Protein AF-0000000086955613 (afdb_homodimer)

pLDDT: mean 90.4, std 14.04, range [21.44, 98.81]

Secondary structure (DSSP, 8-state):
---------EEEEEEEEESSSEEEEPPPGGGSBSS-SEEEEEEEEE--TTS--EEEEEEEEPPTT-EEEEEEESSSS--EEEETTT--TT-EEE-SSSEEEEEEEES-TTS--EEEEEE-/---------EEEEEEEEESSSEEEEPPPGGGSBSS-SEEEEEEEEE--TTS--EEEEEEEEPPTT-EEEEEEESSSS--EEEETTT--TT-EEE-SSSEEEEEEEES-TTS--EEEEEE-

Solvent-accessible surface area (backbone atoms only — not comparable to full-atom values): 12023 Å² total; per-residue (Å²): 130,74,71,74,75,74,75,79,14,53,34,39,35,39,34,38,36,29,31,65,33,29,27,41,47,48,78,58,50,62,46,30,28,68,48,43,47,32,29,45,34,36,38,39,38,32,37,56,83,95,34,47,32,35,37,35,30,68,39,68,50,74,47,91,82,44,45,38,39,33,25,38,32,72,72,95,61,75,45,85,68,47,34,60,90,68,64,43,68,70,38,73,48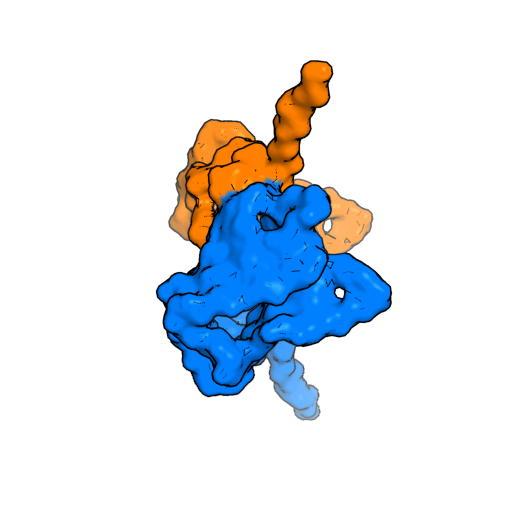,73,42,91,32,24,22,34,36,38,40,40,37,28,64,41,33,69,66,55,41,47,40,34,34,38,37,57,130,78,69,76,73,74,72,78,14,57,33,38,36,39,36,37,38,28,30,63,33,29,25,40,48,48,79,58,50,61,47,30,29,69,48,44,48,31,30,44,35,38,37,39,37,33,37,55,84,96,36,46,32,34,38,35,30,68,37,68,49,73,48,92,81,44,46,38,40,33,26,38,32,73,71,94,60,75,45,85,70,46,34,61,91,67,64,45,67,71,38,73,48,73,40,92,30,24,22,34,35,38,39,40,36,29,64,41,36,69,66,56,41,47,40,35,33,38,37,56

Foldseek 3Di:
DPDPCPVADEAEEEAEAEEQKDKDKDDDLVPDDPDHFKYKYKYKYAYDWPDKKKKAWQDWDFDPPKKKWKWFDDDDDIDTFDMPVRDDHGDMTIDPGRIMMMMIMDRCSNDGIMTMMMMD/DPPPCPVADEAEEEAEAEEQKDKDKDDDLVPDDPDHQKYKYKYKYAYDWPDKKKKAWQDWDFDPPKKKWKWFDDDDDIDTFDMPVRDDHGDMTIDPGRIMMMMIMDRCSNDGIMTMMMMD

Sequence (240 aa):
MGAPFLSVFISTCSWNLTGPRGSLASPLASTLPYEGSWLDCAYSISVYPGYGVEIRVQNISLAVGETITVETLGGLEPLPLANESFLVRGQVVRGPTNQVLVRFQSPSPANPGTFHFHFEMGAPFLSVFISTCSWNLTGPRGSLASPLASTLPYEGSWLDCAYSISVYPGYGVEIRVQNISLAVGETITVETLGGLEPLPLANESFLVRGQVVRGPTNQVLVRFQSPSPANPGTFHFHFE

Radius of gyration: 18.72 Å; Cα contacts (8 Å, |Δi|>4): 694; chains: 2; bounding box: 36×61×42 Å

Organism: NCBI:txid35019

Nearest PDB structures (foldseek):
  2qql-assembly1_A  TM=7.440E-01  e=1.691E-06  Homo sapiens
  1sfp-assembly1_A-2  TM=7.109E-01  e=5.412E-05  Bos taurus
  7t4s-assembly1_F  TM=7.274E-01  e=1.495E-04  Homo sapiens
  7bzt-assembly1_E  TM=7.080E-01  e=6.475E-05  Homo sapiens
  8h3u-assembly1_A  TM=7.221E-01  e=2.271E-04  Homo sapiens

InterPro domains:
  IPR000859 CUB domain [PS01180] (13-120)
  IPR035914 Spermadhesin, CUB domain superfamily [G3DSA:2.60.120.290] (9-120)
  IPR035914 Spermadhesin, CUB domain superfamily [SSF49854] (9-119)

Structure (mmCIF, N/CA/C/O backbone):
data_AF-0000000086955613-model_v1
#
loop_
_entity.id
_entity.type
_entity.pdbx_description
1 polymer 'Seizure protein 6 homolog'
#
loop_
_atom_site.group_PDB
_atom_site.id
_atom_site.type_symbol
_atom_site.label_atom_id
_atom_site.label_alt_id
_atom_site.label_comp_id
_atom_site.label_asym_id
_atom_site.label_entity_id
_atom_site.label_seq_id
_atom_site.pdbx_PDB_ins_code
_atom_site.Cartn_x
_atom_site.Cartn_y
_atom_site.Cartn_z
_atom_site.occupancy
_atom_site.B_iso_or_equiv
_atom_site.auth_seq_id
_atom_site.auth_comp_id
_atom_site.auth_asym_id
_atom_site.auth_atom_id
_atom_site.pdbx_PDB_model_num
ATOM 1 N N . MET A 1 1 ? -4.609 -32.531 21.25 1 21.44 1 MET A N 1
ATOM 2 C CA . MET A 1 1 ? -5.633 -31.734 20.594 1 21.44 1 MET A CA 1
ATOM 3 C C . MET A 1 1 ? -5.09 -30.344 20.25 1 21.44 1 MET A C 1
ATOM 5 O O . MET A 1 1 ? -4.695 -29.594 21.141 1 21.44 1 MET A O 1
ATOM 9 N N . GLY A 1 2 ? -4.172 -30.266 19.344 1 31.05 2 GLY A N 1
ATOM 10 C CA . GLY A 1 2 ? -3.342 -29.094 19.078 1 31.05 2 GLY A CA 1
ATOM 11 C C . GLY A 1 2 ? -4.141 -27.828 18.891 1 31.05 2 GLY A C 1
ATOM 12 O O . GLY A 1 2 ? -5.262 -27.859 18.391 1 31.05 2 GLY A O 1
ATOM 13 N N . ALA A 1 3 ? -4.191 -27 19.875 1 37.69 3 ALA A N 1
ATOM 14 C CA . ALA A 1 3 ? -4.922 -25.75 19.781 1 37.69 3 ALA A CA 1
ATOM 15 C C . ALA A 1 3 ? -5.031 -25.297 18.328 1 37.69 3 ALA A C 1
ATOM 17 O O . ALA A 1 3 ? -4.086 -25.438 17.547 1 37.69 3 ALA A O 1
ATOM 18 N N . PRO A 1 4 ? -6.168 -25.312 17.781 1 39.25 4 PRO A N 1
ATOM 19 C CA . PRO A 1 4 ? -6.293 -24.859 16.391 1 39.25 4 PRO A CA 1
ATOM 20 C C . PRO A 1 4 ? -5.387 -23.672 16.062 1 39.25 4 PRO A C 1
ATOM 22 O O . PRO A 1 4 ? -5.289 -22.734 16.859 1 39.25 4 PRO A O 1
ATOM 25 N N . PHE A 1 5 ? -4.164 -23.734 15.672 1 42.25 5 PHE A N 1
ATOM 26 C CA . PHE A 1 5 ? -3.262 -22.688 15.227 1 42.25 5 PHE A CA 1
ATOM 27 C C . PHE A 1 5 ? -4.047 -21.469 14.75 1 42.25 5 PHE A C 1
ATOM 29 O O . PHE A 1 5 ? -4.668 -21.5 13.688 1 42.25 5 PHE A O 1
ATOM 36 N N . LEU A 1 6 ? -4.898 -21 15.508 1 49.38 6 LEU A N 1
ATOM 37 C CA . LEU A 1 6 ? -5.613 -19.766 15.188 1 49.38 6 LEU A CA 1
ATOM 38 C C . LEU A 1 6 ? -4.734 -18.828 14.375 1 49.38 6 LEU A C 1
ATOM 40 O O . LEU A 1 6 ? -3.807 -18.219 14.922 1 49.38 6 LEU A O 1
ATOM 44 N N . SER A 1 7 ? -4.324 -19.25 13.172 1 60.41 7 SER A N 1
ATOM 45 C CA . SER A 1 7 ? -3.33 -18.656 12.297 1 60.41 7 SER A CA 1
ATOM 46 C C . SER A 1 7 ? -3.521 -17.141 12.203 1 60.41 7 SER A C 1
ATOM 48 O O . SER A 1 7 ? -4.59 -16.672 11.812 1 60.41 7 SER A O 1
ATOM 50 N N . VAL A 1 8 ? -3.02 -16.406 13.211 1 66.38 8 VAL A N 1
ATOM 51 C CA . VAL A 1 8 ? -2.934 -14.953 13.172 1 66.38 8 VAL A CA 1
ATOM 52 C C . VAL A 1 8 ? -2.25 -14.508 11.883 1 66.38 8 VAL A C 1
ATOM 54 O O . VAL A 1 8 ? -1.118 -14.914 11.602 1 66.38 8 VAL A O 1
ATOM 57 N N . PHE A 1 9 ? -3.195 -13.977 11.008 1 81.94 9 PHE A N 1
ATOM 58 C CA . PHE A 1 9 ? -2.652 -13.43 9.766 1 81.94 9 PHE A CA 1
ATOM 59 C C . PHE A 1 9 ? -2.527 -11.914 9.852 1 81.94 9 PHE A C 1
ATOM 61 O O . PHE A 1 9 ? -3.475 -11.227 10.25 1 81.94 9 PHE A O 1
ATOM 68 N N . ILE A 1 10 ? -1.312 -11.5 9.797 1 80.81 10 ILE A N 1
ATOM 69 C CA . ILE A 1 10 ? -1.02 -10.07 9.883 1 80.81 10 ILE A CA 1
ATOM 70 C C . ILE A 1 10 ? -0.619 -9.547 8.5 1 80.81 10 ILE A C 1
ATOM 72 O O . ILE A 1 10 ? 0.157 -10.188 7.789 1 80.81 10 ILE A O 1
ATOM 76 N N . SER A 1 11 ? -1.302 -8.461 8.148 1 91.25 11 SER A N 1
ATOM 77 C CA . SER A 1 11 ? -0.905 -7.742 6.938 1 91.25 11 SER A CA 1
ATOM 78 C C . SER A 1 11 ? -0.25 -6.406 7.277 1 91.25 11 SER A C 1
ATOM 80 O O . SER A 1 11 ? -0.75 -5.66 8.125 1 91.25 11 SER A O 1
ATOM 82 N N . THR A 1 12 ? 0.951 -6.234 6.75 1 95.12 12 THR A N 1
ATOM 83 C CA . THR A 1 12 ? 1.644 -4.965 6.953 1 95.12 12 THR A CA 1
ATOM 84 C C . THR A 1 12 ? 1.948 -4.297 5.613 1 95.12 12 THR A C 1
ATOM 86 O O . THR A 1 12 ? 2.16 -4.98 4.609 1 95.12 12 THR A O 1
ATOM 89 N N . CYS A 1 13 ? 1.844 -2.996 5.574 1 95.12 13 CYS A N 1
ATOM 90 C CA . CYS A 1 13 ? 2.266 -2.262 4.387 1 95.12 13 CYS A CA 1
ATOM 91 C C . CYS A 1 13 ? 3.096 -1.041 4.766 1 95.12 13 CYS A C 1
ATOM 93 O O . CYS A 1 13 ? 3 -0.544 5.887 1 95.12 13 CYS A O 1
ATOM 95 N N . SER A 1 14 ? 3.988 -0.668 3.959 1 96.56 14 SER A N 1
ATOM 96 C CA . SER A 1 14 ? 4.797 0.538 4.102 1 96.56 14 SER A CA 1
ATOM 97 C C . SER A 1 14 ? 4.84 1.333 2.803 1 96.56 14 SER A C 1
ATOM 99 O O . SER A 1 14 ? 5.027 0.763 1.726 1 96.56 14 SER A O 1
ATOM 101 N N . TRP A 1 15 ? 4.59 2.588 2.965 1 95.38 15 TRP A N 1
ATOM 102 C CA . TRP A 1 15 ? 4.664 3.516 1.841 1 95.38 15 TRP A CA 1
ATOM 103 C C . TRP A 1 15 ? 5.703 4.602 2.098 1 95.38 15 TRP A C 1
ATOM 105 O O . TRP A 1 15 ? 5.785 5.141 3.203 1 95.38 15 TRP A O 1
ATOM 115 N N . ASN A 1 16 ? 6.543 4.809 1.121 1 95.38 16 ASN A N 1
ATOM 116 C CA . ASN A 1 16 ? 7.422 5.973 1.101 1 95.38 16 ASN A CA 1
ATOM 117 C C . ASN A 1 16 ? 7.012 6.965 0.02 1 95.38 16 ASN A C 1
ATOM 119 O O . ASN A 1 16 ? 7.152 6.688 -1.172 1 95.38 16 ASN A O 1
ATOM 123 N N . LEU A 1 17 ? 6.527 8.102 0.471 1 94.44 17 LEU A N 1
ATOM 124 C CA . LEU A 1 17 ? 6.008 9.133 -0.428 1 94.44 17 LEU A CA 1
ATOM 125 C C . LEU A 1 17 ? 6.883 10.375 -0.396 1 94.44 17 LEU A C 1
ATOM 127 O O . LEU A 1 17 ? 6.801 11.172 0.543 1 94.44 17 LEU A O 1
ATOM 131 N N . THR A 1 18 ? 7.676 10.508 -1.393 1 92.25 18 THR A N 1
ATOM 132 C CA . THR A 1 18 ? 8.578 11.656 -1.45 1 92.25 18 THR A CA 1
ATOM 133 C C . THR A 1 18 ? 8.18 12.594 -2.586 1 92.25 18 THR A C 1
ATOM 135 O O . THR A 1 18 ? 8.109 12.18 -3.746 1 92.25 18 THR A O 1
ATOM 138 N N . GLY A 1 19 ? 7.918 13.805 -2.338 1 91.38 19 GLY A N 1
ATOM 139 C CA . GLY A 1 19 ? 7.535 14.828 -3.299 1 91.38 19 GLY A CA 1
ATOM 140 C C . GLY A 1 19 ? 6.988 16.078 -2.65 1 91.38 19 GLY A C 1
ATOM 141 O O 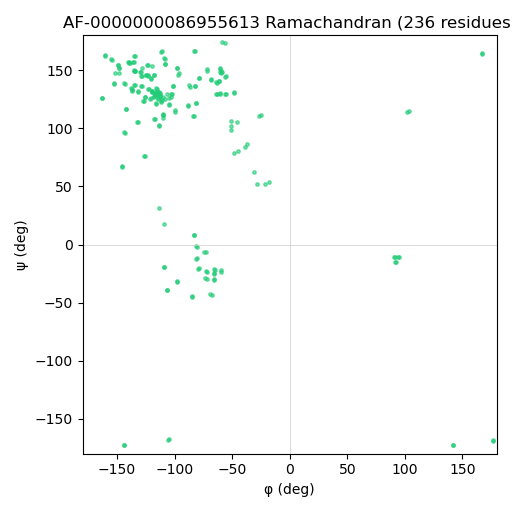. GLY A 1 19 ? 6.703 16.094 -1.451 1 91.38 19 GLY A O 1
ATOM 142 N N . PRO A 1 20 ? 6.891 17.188 -3.355 1 91.75 20 PRO A N 1
ATOM 143 C CA . PRO A 1 20 ? 6.43 18.438 -2.766 1 91.75 20 PRO A CA 1
ATOM 144 C C . PRO A 1 20 ? 4.969 18.391 -2.32 1 91.75 20 PRO A C 1
ATOM 146 O O . PRO A 1 20 ? 4.566 19.125 -1.42 1 91.75 20 PRO A O 1
ATOM 149 N N . ARG A 1 21 ? 4.18 17.609 -2.969 1 93.81 21 ARG A N 1
ATOM 150 C CA . ARG A 1 21 ? 2.777 17.438 -2.615 1 93.81 21 ARG A CA 1
ATOM 151 C C . ARG A 1 21 ? 2.26 16.078 -3.1 1 93.81 21 ARG A C 1
ATOM 153 O O . ARG A 1 21 ? 2.83 15.484 -4.012 1 93.81 21 ARG A O 1
ATOM 160 N N . GLY A 1 22 ? 1.208 15.688 -2.492 1 94.06 22 GLY A N 1
ATOM 161 C CA . GLY A 1 22 ? 0.606 14.414 -2.859 1 94.06 22 GLY A CA 1
ATOM 162 C C . GLY A 1 22 ? -0.582 14.047 -1.992 1 94.06 22 GLY A C 1
ATOM 163 O O . GLY A 1 22 ? -1.156 14.898 -1.318 1 94.06 22 GLY A O 1
ATOM 164 N N . SER A 1 23 ? -0.946 12.75 -2.186 1 94.31 23 SER A N 1
ATOM 165 C CA . SER A 1 23 ? -2.064 12.234 -1.399 1 94.31 23 SER A CA 1
ATOM 166 C C . SER A 1 23 ? -1.757 10.859 -0.832 1 94.31 23 SER A C 1
ATOM 168 O O . SER A 1 23 ? -0.908 10.133 -1.363 1 94.31 23 SER A O 1
ATOM 170 N N . LEU A 1 24 ? -2.307 10.594 0.249 1 96 24 LEU A N 1
ATOM 171 C CA . LEU A 1 24 ? -2.307 9.234 0.771 1 96 24 LEU A CA 1
ATOM 172 C C . LEU A 1 24 ? -3.715 8.797 1.166 1 96 24 LEU A C 1
ATOM 174 O O . LEU A 1 24 ? -4.531 9.633 1.568 1 96 24 LEU A O 1
ATOM 178 N N . ALA A 1 25 ? -3.943 7.516 0.943 1 95.94 25 ALA A N 1
ATOM 179 C CA . ALA A 1 25 ? -5.262 6.961 1.229 1 95.94 25 ALA A CA 1
ATOM 180 C C . ALA A 1 25 ? -5.152 5.633 1.967 1 95.94 25 ALA A C 1
ATOM 182 O O . ALA A 1 25 ? -4.086 5.012 1.983 1 95.94 25 ALA A O 1
ATOM 183 N N . SER A 1 26 ? -6.297 5.254 2.588 1 94.75 26 SER A N 1
ATOM 184 C CA . SER A 1 26 ? -6.379 3.965 3.266 1 94.75 26 SER A CA 1
ATOM 185 C C . SER A 1 26 ? -6.117 2.816 2.299 1 94.75 26 SER A C 1
ATOM 187 O O . SER A 1 26 ? -6.34 2.947 1.093 1 94.75 26 SER A O 1
ATOM 189 N N . PRO A 1 27 ? -5.512 1.756 2.877 1 90.38 27 PRO A N 1
ATOM 190 C CA . PRO A 1 27 ? -5.328 0.604 1.99 1 90.38 27 PRO A CA 1
ATOM 191 C C . PRO A 1 27 ? -6.648 0.049 1.462 1 90.38 27 PRO A C 1
ATOM 193 O O . PRO A 1 27 ? -7.68 0.172 2.125 1 90.38 27 PRO A O 1
ATOM 196 N N . LEU A 1 28 ? -6.52 -0.542 0.281 1 84.06 28 LEU A N 1
ATOM 197 C CA . LEU A 1 28 ? -7.703 -1.145 -0.324 1 84.06 28 LEU A CA 1
ATOM 198 C C . LEU A 1 28 ? -7.875 -2.586 0.14 1 84.06 28 LEU A C 1
ATOM 200 O O . LEU A 1 28 ? -6.918 -3.363 0.139 1 84.06 28 LEU A O 1
ATOM 204 N N . ALA A 1 29 ? -9.148 -2.852 0.424 1 83.38 29 ALA A N 1
ATOM 205 C CA . ALA A 1 29 ? -9.461 -4.219 0.834 1 83.38 29 ALA A CA 1
ATOM 206 C C . ALA A 1 29 ? -9.094 -5.219 -0.257 1 83.38 29 ALA A C 1
ATOM 208 O O . ALA A 1 29 ? -8.781 -6.375 0.033 1 83.38 29 ALA A O 1
ATOM 209 N N . SER A 1 30 ? -9.047 -4.723 -1.43 1 82.31 30 SER A N 1
ATOM 210 C CA . SER A 1 30 ? -8.789 -5.617 -2.553 1 82.31 30 SER A CA 1
ATOM 211 C C . SER A 1 30 ? -7.332 -6.074 -2.568 1 82.31 30 SER A C 1
ATOM 213 O O . SER A 1 30 ? -6.965 -6.961 -3.342 1 82.31 30 SER A O 1
ATOM 215 N N . THR A 1 31 ? -6.488 -5.555 -1.725 1 86.5 31 THR A N 1
ATOM 216 C CA . THR A 1 31 ? -5.086 -5.949 -1.672 1 86.5 31 THR A CA 1
ATOM 217 C C . THR A 1 31 ? -4.793 -6.746 -0.403 1 86.5 31 THR A C 1
ATOM 219 O O . THR A 1 31 ? -3.633 -6.969 -0.056 1 86.5 31 THR A O 1
ATOM 222 N N . LEU A 1 32 ? -5.727 -7.23 0.202 1 87 32 LEU A N 1
ATOM 223 C CA . LEU A 1 32 ? -5.531 -7.82 1.521 1 87 32 LEU A CA 1
ATOM 224 C C . LEU A 1 32 ? -5.914 -9.297 1.521 1 87 32 LEU A C 1
ATOM 226 O O . LEU A 1 32 ? -6.715 -9.734 0.692 1 87 32 LEU A O 1
ATOM 230 N N . PRO A 1 33 ? -5.266 -10.102 2.471 1 87.25 33 PRO A N 1
ATOM 231 C CA . PRO A 1 33 ? -5.758 -11.469 2.666 1 87.25 33 PRO A CA 1
ATOM 232 C C . PRO A 1 33 ? -7.211 -11.516 3.125 1 87.25 33 PRO A C 1
ATOM 234 O O . PRO A 1 33 ? -7.68 -10.586 3.791 1 87.25 33 PRO A O 1
ATOM 237 N N . TYR A 1 34 ? -7.77 -12.602 2.645 1 85.56 34 TYR A N 1
ATOM 238 C CA . TYR A 1 34 ? -9.188 -12.727 2.969 1 85.56 34 TYR A CA 1
ATOM 239 C C . TYR A 1 34 ? -9.383 -13.062 4.441 1 85.56 34 TYR A C 1
ATOM 241 O O . TYR A 1 34 ? -10.438 -12.781 5.016 1 85.56 34 TYR A O 1
ATOM 249 N N . GLU A 1 35 ? -8.359 -13.727 4.828 1 82.69 35 GLU A N 1
ATOM 250 C CA . GLU A 1 35 ? -8.32 -13.984 6.266 1 82.69 35 GLU A CA 1
ATOM 251 C C . GLU A 1 35 ? -7.211 -13.188 6.938 1 82.69 35 GLU A C 1
ATOM 253 O O . GLU A 1 35 ? -6.086 -13.141 6.441 1 82.69 35 GLU A O 1
ATOM 258 N N . GLY A 1 36 ? -7.695 -12.195 7.703 1 75.38 36 GLY A N 1
ATOM 259 C CA . GLY A 1 36 ? -6.73 -11.398 8.445 1 75.38 36 GLY A CA 1
ATOM 260 C C . GLY A 1 36 ? -7.273 -10.875 9.758 1 75.38 36 GLY A C 1
ATOM 261 O O . GLY A 1 36 ? -8.469 -10.594 9.875 1 75.38 36 GLY A O 1
ATOM 262 N N . SER A 1 37 ? -6.242 -10.844 10.516 1 82.69 37 SER A N 1
ATOM 263 C CA . SER A 1 37 ? -6.688 -10.43 11.836 1 82.69 37 SER A CA 1
ATOM 264 C C . SER A 1 37 ? -6.207 -9.023 12.164 1 82.69 37 SER A C 1
ATOM 266 O O . SER A 1 37 ? -6.758 -8.359 13.047 1 82.69 37 SER A O 1
ATOM 268 N N . TRP A 1 38 ? -5.23 -8.594 11.469 1 89.94 38 TRP A N 1
ATOM 269 C CA . TRP A 1 38 ? -4.688 -7.285 11.82 1 89.94 38 TRP A CA 1
ATOM 270 C C . TRP A 1 38 ? -4.047 -6.621 10.602 1 89.94 38 TRP A C 1
ATOM 272 O O . TRP A 1 38 ? -3.424 -7.293 9.781 1 89.94 38 TRP A O 1
ATOM 282 N N . LEU A 1 39 ? -4.297 -5.375 10.484 1 94 39 LEU A N 1
ATOM 283 C CA . LEU A 1 39 ? -3.67 -4.547 9.461 1 94 39 LEU A CA 1
ATOM 284 C C . LEU A 1 39 ? -2.834 -3.439 10.094 1 94 39 LEU A C 1
ATOM 286 O O . LEU A 1 39 ? -3.287 -2.766 11.023 1 94 39 LEU A O 1
ATOM 290 N N . ASP A 1 40 ? -1.591 -3.309 9.719 1 96.25 40 ASP A N 1
ATOM 291 C CA . ASP A 1 40 ? -0.67 -2.268 10.156 1 96.25 40 ASP A CA 1
ATOM 292 C C . ASP A 1 40 ? 0.06 -1.637 8.977 1 96.25 40 ASP A C 1
ATOM 294 O O . ASP A 1 40 ? 0.986 -2.234 8.422 1 96.25 40 ASP A O 1
ATOM 298 N N . CYS A 1 41 ? -0.377 -0.384 8.633 1 96.94 41 CYS A N 1
ATOM 299 C CA . CYS A 1 41 ? 0.201 0.292 7.477 1 96.94 41 CYS A CA 1
ATOM 300 C C . CYS A 1 41 ? 0.861 1.604 7.887 1 96.94 41 CYS A C 1
ATOM 302 O O . CYS A 1 41 ? 0.273 2.396 8.625 1 96.94 41 CYS A O 1
ATOM 304 N N . ALA A 1 42 ? 2.092 1.811 7.414 1 97.75 42 ALA A N 1
ATOM 305 C CA . ALA A 1 42 ? 2.854 3.025 7.691 1 97.75 42 ALA A CA 1
ATOM 306 C C . ALA A 1 42 ? 3.119 3.811 6.41 1 97.75 42 ALA A C 1
ATOM 308 O O . ALA A 1 42 ? 3.467 3.23 5.379 1 97.75 42 ALA A O 1
ATOM 309 N N . TYR A 1 43 ? 2.906 5.094 6.473 1 97.38 43 TYR A N 1
ATOM 310 C CA . TYR A 1 43 ? 3.193 6.008 5.375 1 97.38 43 TYR A CA 1
ATOM 311 C C . TYR A 1 43 ? 4.25 7.031 5.777 1 97.38 43 TYR A C 1
ATOM 313 O O . TYR A 1 43 ? 3.986 7.91 6.602 1 97.38 43 TYR A O 1
ATOM 321 N N . SER A 1 44 ? 5.441 6.891 5.238 1 97.12 44 SER A N 1
ATOM 322 C CA . SER A 1 44 ? 6.48 7.895 5.414 1 97.12 44 SER A CA 1
ATOM 323 C C . SER A 1 44 ? 6.402 8.969 4.336 1 97.12 44 SER A C 1
ATOM 325 O O . SER A 1 44 ? 6.527 8.672 3.145 1 97.12 44 SER A O 1
ATOM 327 N N . ILE A 1 45 ? 6.195 10.18 4.766 1 95.94 45 ILE A N 1
ATOM 328 C CA . ILE A 1 45 ? 6.039 11.297 3.842 1 95.94 45 ILE A CA 1
ATOM 329 C C . ILE A 1 45 ? 7.23 12.242 3.973 1 95.94 45 ILE A C 1
ATOM 331 O O . ILE A 1 45 ? 7.594 12.648 5.082 1 95.94 45 ILE A O 1
ATOM 335 N N . SER A 1 46 ? 7.852 12.562 2.873 1 94.69 46 SER A N 1
ATOM 336 C CA . SER A 1 46 ? 8.961 13.508 2.84 1 94.69 46 SER A CA 1
ATOM 337 C C . SER A 1 46 ? 8.719 14.609 1.807 1 94.69 46 SER A C 1
ATOM 339 O O . SER A 1 46 ? 8.547 14.32 0.621 1 94.69 46 SER A O 1
ATOM 341 N N . VAL A 1 47 ? 8.758 15.852 2.293 1 94.31 47 VAL A N 1
ATOM 342 C CA . VAL A 1 47 ? 8.727 16.984 1.377 1 94.31 47 VAL A CA 1
ATOM 343 C C . VAL A 1 47 ? 10.117 17.609 1.275 1 94.31 47 VAL A C 1
ATOM 345 O O . VAL A 1 47 ? 11.117 16.984 1.646 1 94.31 47 VAL A O 1
ATOM 348 N N . TYR A 1 48 ? 10.227 18.828 0.669 1 91.56 48 TYR A N 1
ATOM 349 C CA . TYR A 1 48 ? 11.539 19.438 0.476 1 91.56 48 TYR A CA 1
ATOM 350 C C . TYR A 1 48 ? 12.195 19.75 1.813 1 91.56 48 TYR A C 1
ATOM 352 O O . TYR A 1 48 ? 11.539 20.219 2.744 1 91.56 48 TYR A O 1
ATOM 360 N N . PRO A 1 49 ? 13.539 19.484 1.854 1 90.19 49 PRO A N 1
ATOM 361 C CA . PRO A 1 49 ? 14.242 19.875 3.076 1 90.19 49 PRO A CA 1
ATOM 362 C C . PRO A 1 49 ? 14.07 21.359 3.408 1 90.19 49 PRO A C 1
ATOM 364 O O . PRO A 1 49 ? 14.039 22.203 2.504 1 90.19 49 PRO A O 1
ATOM 367 N N . GLY A 1 50 ? 13.992 21.688 4.645 1 90.06 50 GLY A N 1
ATOM 368 C CA . GLY A 1 50 ? 13.828 23.062 5.07 1 90.06 50 GLY A CA 1
ATOM 369 C C . GLY A 1 50 ? 12.367 23.469 5.227 1 90.06 50 GLY A C 1
ATOM 370 O O . GLY A 1 50 ? 12.07 24.562 5.715 1 90.06 50 GLY A O 1
ATOM 371 N N . TYR A 1 51 ? 11.555 22.578 4.738 1 93 51 TYR A N 1
ATOM 372 C CA . TYR A 1 51 ? 10.125 22.828 4.859 1 93 51 TYR A CA 1
ATOM 373 C C . TYR A 1 51 ? 9.492 21.875 5.875 1 93 51 TYR A C 1
ATOM 375 O O . TYR A 1 51 ? 10.086 20.859 6.234 1 93 51 TYR A O 1
ATOM 383 N N . GLY A 1 52 ? 8.328 22.266 6.355 1 95.19 52 GLY A N 1
ATOM 384 C CA . GLY A 1 52 ? 7.508 21.375 7.152 1 95.19 52 GLY A CA 1
ATOM 385 C C . GLY A 1 52 ? 6.406 20.703 6.352 1 95.19 52 GLY A C 1
ATOM 386 O O . GLY A 1 52 ? 5.863 21.297 5.418 1 95.19 52 GLY A O 1
ATOM 387 N N . VAL A 1 53 ? 6.043 19.531 6.812 1 97.25 53 VAL A N 1
ATOM 388 C CA . VAL A 1 53 ? 4.953 18.844 6.129 1 97.25 53 VAL A CA 1
ATOM 389 C C . VAL A 1 53 ? 3.613 19.375 6.641 1 97.25 53 VAL A C 1
ATOM 391 O O . VAL A 1 53 ? 3.436 19.578 7.844 1 97.25 53 VAL A O 1
ATOM 394 N N . GLU A 1 54 ? 2.74 19.594 5.754 1 98.5 54 GLU A N 1
ATOM 395 C CA . GLU A 1 54 ? 1.345 19.875 6.086 1 98.5 54 GLU A CA 1
ATOM 396 C C . GLU A 1 54 ? 0.429 18.781 5.543 1 98.5 54 GLU A C 1
ATOM 398 O O . GLU A 1 54 ? 0.551 18.375 4.379 1 98.5 54 GLU A O 1
ATOM 403 N N . ILE A 1 55 ? -0.462 18.281 6.418 1 98.62 55 ILE A N 1
ATOM 404 C CA . ILE A 1 55 ? -1.449 17.281 6.027 1 98.62 55 ILE A CA 1
ATOM 405 C C . ILE A 1 55 ? -2.855 17.859 6.176 1 98.62 55 ILE A C 1
ATOM 407 O O . ILE A 1 55 ? -3.197 18.406 7.223 1 98.62 55 ILE A O 1
ATOM 411 N N . ARG A 1 56 ? -3.572 17.734 5.168 1 98.81 56 ARG A N 1
ATOM 412 C CA . ARG A 1 56 ? -4.977 18.125 5.219 1 98.81 56 ARG A CA 1
ATOM 413 C C . ARG A 1 56 ? -5.891 16.906 5.086 1 98.81 56 ARG A C 1
ATOM 415 O O . ARG A 1 56 ? -5.777 16.141 4.121 1 98.81 56 ARG A O 1
ATOM 422 N N . VAL A 1 57 ? -6.82 16.828 5.977 1 98.81 57 VAL A N 1
ATOM 423 C CA . VAL A 1 57 ? -7.758 15.711 5.957 1 98.81 57 VAL A CA 1
ATOM 424 C C . VAL A 1 57 ? -8.891 16 4.973 1 98.81 57 VAL A C 1
ATOM 426 O O . VAL A 1 57 ? -9.742 16.859 5.23 1 98.81 57 VAL A O 1
ATOM 429 N N . GLN A 1 58 ? -8.836 15.211 3.9 1 98.5 58 GLN A N 1
ATOM 430 C CA . GLN A 1 58 ? -9.891 15.398 2.916 1 98.5 58 GLN A CA 1
ATOM 431 C C . GLN A 1 58 ? -11.133 14.586 3.287 1 98.5 58 GLN A C 1
ATOM 433 O O . GLN A 1 58 ? -12.258 15.062 3.125 1 98.5 58 GLN A O 1
ATOM 438 N N . ASN A 1 59 ? -10.945 13.398 3.664 1 98.31 59 ASN A N 1
ATOM 439 C CA . ASN A 1 59 ? -11.984 12.5 4.156 1 98.31 59 ASN A CA 1
ATOM 440 C C . ASN A 1 59 ? -11.438 11.523 5.188 1 98.31 59 ASN A C 1
ATOM 442 O O . ASN A 1 59 ? -10.273 11.133 5.125 1 98.31 59 ASN A O 1
ATOM 446 N N . ILE A 1 60 ? -12.414 11.133 6.078 1 98.56 60 ILE A N 1
ATOM 447 C CA . ILE A 1 60 ? -12 10.141 7.062 1 98.56 60 ILE A CA 1
ATOM 448 C C . ILE A 1 60 ? -13.227 9.5 7.695 1 98.56 60 ILE A C 1
ATOM 450 O O . ILE A 1 60 ? -14.156 10.195 8.109 1 98.56 60 ILE A O 1
ATOM 454 N N . SER A 1 61 ? -13.273 8.211 7.656 1 97.88 61 SER A N 1
ATOM 455 C CA . SER A 1 61 ? -14.289 7.367 8.273 1 97.88 61 SER A CA 1
ATOM 456 C C . SER A 1 61 ? -13.68 6.074 8.812 1 97.88 61 SER A C 1
ATOM 458 O O . SER A 1 61 ? -13.586 5.082 8.094 1 97.88 61 SER A O 1
ATOM 460 N N . LEU A 1 62 ? -13.398 6.137 10.102 1 97.69 62 LEU A N 1
ATOM 461 C CA . LEU A 1 62 ? -12.727 4.992 10.711 1 97.69 62 LEU A CA 1
ATOM 462 C C . LEU A 1 62 ? -13.742 4.066 11.383 1 97.69 62 LEU A C 1
ATOM 464 O O . LEU A 1 62 ? -14.773 4.523 11.867 1 97.69 62 LEU A O 1
ATOM 468 N N . ALA A 1 63 ? -13.469 2.822 11.383 1 95.12 63 ALA A N 1
ATOM 469 C CA . ALA A 1 63 ? -14.266 1.842 12.109 1 95.12 63 ALA A CA 1
ATOM 470 C C . ALA A 1 63 ? -13.844 1.769 13.578 1 95.12 63 ALA A C 1
ATOM 472 O O . ALA A 1 63 ? -12.797 2.305 13.953 1 95.12 63 ALA A O 1
ATOM 473 N N . VAL A 1 64 ? -14.734 1.1 14.359 1 94.12 64 VAL A N 1
ATOM 474 C CA . VAL A 1 64 ? -14.453 0.955 15.781 1 94.12 64 VAL A CA 1
ATOM 475 C C . VAL A 1 64 ? -13.156 0.183 15.977 1 94.12 64 VAL A C 1
ATOM 477 O O . VAL A 1 64 ? -12.93 -0.839 15.328 1 94.12 64 VAL A O 1
ATOM 480 N N . GLY A 1 65 ? -12.281 0.711 16.797 1 95.94 65 GLY A N 1
ATOM 481 C CA . GLY A 1 65 ? -11.055 0.001 17.125 1 95.94 65 GLY A CA 1
ATOM 482 C C . GLY A 1 65 ? -9.883 0.377 16.25 1 95.94 65 GLY A C 1
ATOM 483 O O . GLY A 1 65 ? -8.742 0.023 16.531 1 95.94 65 GLY A O 1
ATOM 484 N N . GLU A 1 66 ? -10.133 1.096 15.195 1 97.38 66 GLU A N 1
ATOM 485 C CA . GLU A 1 66 ? -9.07 1.537 14.305 1 97.38 66 GLU A CA 1
ATOM 486 C C . GLU A 1 66 ? -8.336 2.746 14.883 1 97.38 66 GLU A C 1
ATOM 488 O O . GLU A 1 66 ? -8.93 3.566 15.578 1 97.38 66 GLU A O 1
ATOM 493 N N . THR A 1 67 ? -7.016 2.732 14.641 1 98.44 67 THR A N 1
ATOM 494 C CA . THR A 1 67 ? -6.215 3.871 15.078 1 98.44 67 THR A CA 1
ATOM 495 C C . THR A 1 67 ? -5.438 4.465 13.906 1 98.44 67 THR A C 1
ATOM 497 O O . THR A 1 67 ? -5.086 3.754 12.961 1 98.44 67 THR A O 1
ATOM 500 N N . ILE A 1 68 ? -5.281 5.777 13.953 1 98.75 68 ILE A N 1
ATOM 501 C CA . ILE A 1 68 ? -4.406 6.492 13.039 1 98.75 68 ILE A CA 1
ATOM 502 C C . ILE A 1 68 ? -3.598 7.539 13.797 1 98.75 68 ILE A C 1
ATOM 504 O O . ILE A 1 68 ? -4.125 8.203 14.695 1 98.75 68 ILE A O 1
ATOM 508 N N . THR A 1 69 ? -2.27 7.609 13.562 1 98.62 69 THR A N 1
ATOM 509 C CA . THR A 1 69 ? -1.405 8.578 14.227 1 98.62 69 THR A CA 1
ATOM 510 C C . THR A 1 69 ? -0.535 9.312 13.203 1 98.62 69 THR A C 1
ATOM 512 O O . THR A 1 69 ? -0.234 8.766 12.141 1 98.62 69 THR A O 1
ATOM 515 N N . VAL A 1 70 ? -0.229 10.539 13.492 1 98.69 70 VAL A N 1
ATOM 516 C CA . VAL A 1 70 ? 0.732 11.344 12.75 1 98.69 70 VAL A CA 1
ATOM 517 C C . VAL A 1 70 ? 1.854 11.797 13.68 1 98.69 70 VAL A C 1
ATOM 519 O O . VAL A 1 70 ? 1.594 12.352 14.75 1 98.69 70 VAL A O 1
ATOM 522 N N . GLU A 1 71 ? 3.035 11.531 13.305 1 98.25 71 GLU A N 1
ATOM 523 C CA . GLU A 1 71 ? 4.18 11.977 14.094 1 98.25 71 GLU A CA 1
ATOM 524 C C . GLU A 1 71 ? 5.32 12.445 13.203 1 98.25 71 GLU A C 1
ATOM 526 O O . GLU A 1 71 ? 5.355 12.125 12.008 1 98.25 71 GLU A O 1
ATOM 531 N N . THR A 1 72 ? 6.18 13.258 13.688 1 96.88 72 THR A N 1
ATOM 532 C CA . THR A 1 72 ? 7.328 13.703 12.914 1 96.88 72 THR A CA 1
ATOM 533 C C . THR A 1 72 ? 8.312 12.555 12.68 1 96.88 72 THR A C 1
ATOM 535 O O . THR A 1 72 ? 8.344 11.602 13.453 1 96.88 72 THR A O 1
ATOM 538 N N . LEU A 1 73 ? 8.789 12.703 11.438 1 90 73 LEU A N 1
ATOM 539 C CA . LEU A 1 73 ? 9.93 11.859 11.117 1 90 73 LEU A CA 1
ATOM 540 C C . LEU A 1 73 ? 11.195 12.695 10.969 1 90 73 LEU A C 1
ATOM 542 O O . LEU A 1 73 ? 11.141 13.836 10.508 1 90 73 LEU A O 1
ATOM 546 N N . GLY A 1 74 ? 12.031 12.43 11.578 1 74.19 74 GLY A N 1
ATOM 547 C CA . GLY A 1 74 ? 13.242 13.227 11.477 1 74.19 74 GLY A CA 1
ATOM 548 C C . GLY A 1 74 ? 13.43 14.18 12.641 1 74.19 74 GLY A C 1
ATOM 549 O O . GLY A 1 74 ? 12.453 14.586 13.281 1 74.19 74 GLY A O 1
ATOM 550 N N . GLY A 1 75 ? 14.336 14.055 13.406 1 73.75 75 GLY A N 1
ATOM 551 C CA . GLY A 1 75 ? 14.688 14.836 14.578 1 73.75 75 GLY A CA 1
ATOM 552 C C . GLY A 1 75 ? 15.211 13.992 15.727 1 73.75 75 GLY A C 1
ATOM 553 O O . GLY A 1 75 ? 15.531 12.812 15.539 1 73.75 75 GLY A O 1
ATOM 554 N N . LEU A 1 76 ? 15.359 14.656 16.75 1 78.38 76 LEU A N 1
ATOM 555 C CA . LEU A 1 76 ? 15.961 13.977 17.891 1 78.38 76 LEU A CA 1
ATOM 556 C C . LEU A 1 76 ? 15.031 12.906 18.438 1 78.38 76 LEU A C 1
ATOM 558 O O . LEU A 1 76 ? 15.461 11.789 18.734 1 78.38 76 LEU A O 1
ATOM 562 N N . GLU A 1 77 ? 13.703 13.289 18.547 1 88.62 77 GLU A N 1
ATOM 563 C CA . GLU A 1 77 ? 12.664 12.359 18.984 1 88.62 77 GLU A CA 1
ATOM 564 C C . GLU A 1 77 ? 11.359 12.586 18.234 1 88.62 77 GLU A C 1
ATOM 566 O O . GLU A 1 77 ? 11 13.727 17.922 1 88.62 77 GLU A O 1
ATOM 571 N N . PRO A 1 78 ? 10.789 11.438 17.891 1 93.06 78 PRO A N 1
ATOM 572 C CA . PRO A 1 78 ? 9.477 11.617 17.25 1 93.06 78 PRO A CA 1
ATOM 573 C C . PRO A 1 78 ? 8.508 12.422 18.109 1 93.06 78 PRO A C 1
ATOM 575 O O . PRO A 1 78 ? 8.414 12.195 19.328 1 93.06 78 PRO A O 1
ATOM 578 N N . LEU A 1 79 ? 7.891 13.445 17.516 1 94.25 79 LEU A N 1
ATOM 579 C CA . LEU A 1 79 ? 6.867 14.25 18.172 1 94.25 79 LEU A CA 1
ATOM 580 C C . LEU A 1 79 ? 5.48 13.898 17.641 1 94.25 79 LEU A C 1
ATOM 582 O O . LEU A 1 79 ? 5.223 14 16.438 1 94.25 79 LEU A O 1
ATOM 586 N N . PRO A 1 80 ? 4.543 13.445 18.594 1 97.31 80 PRO A N 1
ATOM 587 C CA . PRO A 1 80 ? 3.164 13.219 18.156 1 97.31 80 PRO A CA 1
ATOM 588 C C . PRO A 1 80 ? 2.473 14.5 17.703 1 97.31 80 PRO A C 1
ATOM 590 O O . PRO A 1 80 ? 2.531 15.516 18.391 1 97.31 80 PRO A O 1
ATOM 593 N N . LEU A 1 81 ? 1.867 14.406 16.469 1 98.12 81 LEU A N 1
ATOM 594 C CA . LEU A 1 81 ? 1.204 15.586 15.938 1 98.12 81 LEU A CA 1
ATOM 595 C C . LEU A 1 81 ? -0.312 15.438 16 1 98.12 81 LEU A C 1
ATOM 597 O O . LEU A 1 81 ? -1.031 16.422 16.172 1 98.12 81 LEU A O 1
ATOM 601 N N . ALA A 1 82 ? -0.849 14.305 15.742 1 98.62 82 ALA A N 1
ATOM 602 C CA . ALA A 1 82 ? -2.289 14.062 15.734 1 98.62 82 ALA A CA 1
ATOM 603 C C . ALA A 1 82 ? -2.596 12.578 15.875 1 98.62 82 ALA A C 1
ATOM 605 O O . ALA A 1 82 ? -1.717 11.734 15.68 1 98.62 82 ALA A O 1
ATOM 606 N N . ASN A 1 83 ? -3.799 12.273 16.234 1 98.69 83 ASN A N 1
ATOM 607 C CA . ASN A 1 83 ? -4.328 10.914 16.25 1 98.69 83 ASN A CA 1
ATOM 608 C C . ASN A 1 83 ? -5.797 10.875 15.844 1 98.69 83 ASN A C 1
ATOM 610 O O . ASN A 1 83 ? -6.355 11.891 15.43 1 98.69 83 ASN A O 1
ATOM 614 N N . GLU A 1 84 ? -6.414 9.656 15.992 1 98.44 84 GLU A N 1
ATOM 615 C CA . GLU A 1 84 ? -7.762 9.461 15.469 1 98.44 84 GLU A CA 1
ATOM 616 C C . GLU A 1 84 ? -8.773 10.328 16.203 1 98.44 84 GLU A C 1
ATOM 618 O O . GLU A 1 84 ? -9.844 10.633 15.68 1 98.44 84 GLU A O 1
ATOM 623 N N . SER A 1 85 ? -8.477 10.773 17.391 1 97.75 85 SER A N 1
ATOM 624 C CA . SER A 1 85 ? -9.398 11.617 18.156 1 97.75 85 SER A CA 1
ATOM 625 C C . SER A 1 85 ? -9.336 13.062 17.672 1 97.75 85 SER A C 1
ATOM 627 O O . SER A 1 85 ? -10.266 13.844 17.922 1 97.75 85 SER A O 1
ATOM 629 N N . PHE A 1 86 ? -8.266 13.414 17.031 1 96.69 86 PHE A N 1
ATOM 630 C CA . PHE A 1 86 ? -8.016 14.789 16.594 1 96.69 86 PHE A CA 1
ATOM 631 C C . PHE A 1 86 ? -8.398 14.969 15.133 1 96.69 86 PHE A C 1
ATOM 633 O O . PHE A 1 86 ? -8.781 16.062 14.719 1 96.69 86 PHE A O 1
ATOM 640 N N . LEU A 1 87 ? -8.266 13.977 14.336 1 98.44 87 LEU A N 1
ATOM 641 C CA . LEU A 1 87 ? -8.406 14.102 12.891 1 98.44 87 LEU A CA 1
ATOM 642 C C . LEU A 1 87 ? -9.875 14.094 12.484 1 98.44 87 LEU A C 1
ATOM 644 O O . LEU A 1 87 ? -10.609 13.156 12.805 1 98.44 87 LEU A O 1
ATOM 648 N N . VAL A 1 88 ? -10.328 15.109 11.836 1 98.12 88 VAL A N 1
ATOM 649 C CA . VAL A 1 88 ? -11.648 15.25 11.242 1 98.12 88 VAL A CA 1
ATOM 650 C C . VAL A 1 88 ? -11.539 15.922 9.875 1 98.12 88 VAL A C 1
ATOM 652 O O . VAL A 1 88 ? -10.523 16.547 9.562 1 98.12 88 VAL A O 1
ATOM 655 N N . ARG A 1 89 ? -12.578 15.633 9.086 1 98.25 89 ARG A N 1
ATOM 656 C CA . ARG A 1 89 ? -12.57 16.25 7.766 1 98.25 89 ARG A CA 1
ATOM 657 C C . ARG A 1 89 ? -12.266 17.75 7.867 1 98.25 89 ARG A C 1
ATOM 659 O O . ARG A 1 89 ? -12.836 18.453 8.695 1 98.25 89 ARG A O 1
ATOM 666 N N . GLY A 1 90 ? -11.289 18.219 7.035 1 98.31 90 GLY A N 1
ATOM 667 C CA . GLY A 1 90 ? -10.906 19.625 6.992 1 98.31 90 GLY A CA 1
ATOM 668 C C . GLY A 1 90 ? -9.766 19.953 7.934 1 98.31 90 GLY A C 1
ATOM 669 O O . GLY A 1 90 ? -9.156 21.016 7.832 1 98.31 90 GLY A O 1
ATOM 670 N N . GLN A 1 91 ? -9.438 19.094 8.883 1 98.62 91 GLN A N 1
ATOM 671 C CA . GLN A 1 91 ? -8.359 19.344 9.828 1 98.62 91 GLN A CA 1
ATOM 672 C C . GLN A 1 91 ? -7.02 19.484 9.109 1 98.62 91 GLN A C 1
ATOM 674 O O . GLN A 1 91 ? -6.734 18.75 8.164 1 98.62 91 GLN A O 1
ATOM 679 N N . VAL A 1 92 ? -6.207 20.391 9.555 1 98.81 92 VAL A N 1
ATOM 680 C CA . VAL A 1 92 ? -4.855 20.594 9.039 1 98.81 92 VAL A CA 1
ATOM 681 C C . VAL A 1 92 ? -3.836 20.266 10.133 1 98.81 92 VAL A C 1
ATOM 683 O O . VAL A 1 92 ? -3.939 20.766 11.25 1 98.81 92 VAL A O 1
ATOM 686 N N . VAL A 1 93 ? -2.898 19.391 9.859 1 98.69 93 VAL A N 1
ATOM 687 C CA . VAL A 1 93 ? -1.814 19.016 10.766 1 98.69 93 VAL A CA 1
ATOM 688 C C . VAL A 1 93 ? -0.478 19.469 10.18 1 98.69 93 VAL A C 1
ATOM 690 O O . VAL A 1 93 ? -0.148 19.156 9.039 1 98.69 93 VAL A O 1
ATOM 693 N N . ARG A 1 94 ? 0.314 20.156 10.984 1 97.69 94 ARG A N 1
ATOM 694 C CA . ARG A 1 94 ? 1.608 20.641 10.523 1 97.69 94 ARG A CA 1
ATOM 695 C C . ARG A 1 94 ? 2.74 20.125 11.398 1 97.69 94 ARG A C 1
ATOM 697 O O . ARG A 1 94 ? 2.617 20.094 12.625 1 97.69 94 ARG A O 1
ATOM 704 N N . GLY A 1 95 ? 3.746 19.672 10.68 1 94.69 95 GLY A N 1
ATOM 705 C CA . GLY A 1 95 ? 4.938 19.25 11.398 1 94.69 95 GLY A CA 1
ATOM 706 C C . GLY A 1 95 ? 6.109 20.203 11.219 1 94.69 95 GLY A C 1
ATOM 707 O O . GLY A 1 95 ? 6.199 20.891 10.203 1 94.69 95 GLY A O 1
ATOM 708 N N . PRO A 1 96 ? 7.039 20.188 12.219 1 92.69 96 PRO A N 1
ATOM 709 C CA . PRO A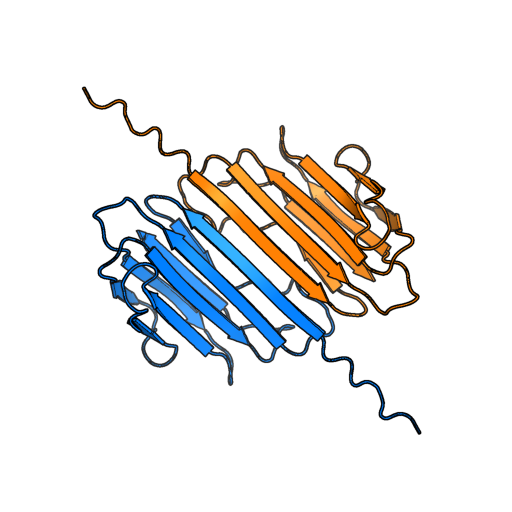 1 96 ? 8.188 21.094 12.141 1 92.69 96 PRO A CA 1
ATOM 710 C C . PRO A 1 96 ? 9.289 20.562 11.227 1 92.69 96 PRO A C 1
ATOM 712 O O . PRO A 1 96 ? 10.242 21.297 10.922 1 92.69 96 PRO A O 1
ATOM 715 N N . THR A 1 97 ? 9.227 19.359 10.836 1 94.06 97 THR A N 1
ATOM 716 C CA . THR A 1 97 ? 10.234 18.734 9.984 1 94.06 97 THR A CA 1
ATOM 717 C C . THR A 1 97 ? 9.664 18.438 8.602 1 94.06 97 THR A C 1
ATOM 719 O O . THR A 1 97 ? 8.445 18.469 8.406 1 94.06 97 THR A O 1
ATOM 722 N N . ASN A 1 98 ? 10.602 18.156 7.73 1 95.5 98 ASN A N 1
ATOM 723 C CA . ASN A 1 98 ? 10.141 17.875 6.379 1 95.5 98 ASN A CA 1
ATOM 724 C C . ASN A 1 98 ? 9.695 16.422 6.23 1 95.5 98 ASN A C 1
ATOM 726 O O . ASN A 1 98 ? 9.484 15.945 5.113 1 95.5 98 ASN A O 1
ATOM 730 N N . GLN A 1 99 ? 9.617 15.695 7.309 1 97 99 GLN A N 1
ATOM 731 C CA . GLN A 1 99 ? 9.203 14.297 7.258 1 97 99 GLN A CA 1
ATOM 732 C C . GLN A 1 99 ? 8.188 13.984 8.359 1 97 99 GLN A C 1
ATOM 734 O O . GLN A 1 99 ? 8.375 14.383 9.508 1 97 99 GLN A O 1
ATOM 739 N N . VAL A 1 100 ? 7.168 13.242 7.977 1 97.81 100 VAL A N 1
ATOM 740 C CA . VAL A 1 100 ? 6.207 12.758 8.961 1 97.81 100 VAL A CA 1
ATOM 741 C C . VAL A 1 100 ? 5.887 11.289 8.695 1 97.81 100 VAL A C 1
ATOM 743 O O . VAL A 1 100 ? 6.105 10.789 7.59 1 97.81 100 VAL A O 1
ATOM 746 N N . LEU A 1 101 ? 5.453 10.648 9.695 1 98.12 101 LEU A N 1
ATOM 747 C CA . LEU A 1 101 ? 4.973 9.266 9.633 1 98.12 101 LEU A CA 1
ATOM 748 C C . LEU A 1 101 ? 3.49 9.195 9.977 1 98.12 101 LEU A C 1
ATOM 750 O O . LEU A 1 101 ? 3.072 9.664 11.039 1 98.12 101 LEU A O 1
ATOM 754 N N . VAL A 1 102 ? 2.725 8.695 9.062 1 98.56 102 VAL A N 1
ATOM 755 C CA . VAL A 1 102 ? 1.335 8.344 9.344 1 98.56 102 VAL A CA 1
ATOM 756 C C . VAL A 1 102 ? 1.209 6.836 9.523 1 98.56 102 VAL A C 1
ATOM 758 O O . VAL A 1 102 ? 1.707 6.062 8.703 1 98.56 102 VAL A O 1
ATOM 761 N N . ARG A 1 103 ? 0.597 6.41 10.586 1 98.38 103 ARG A N 1
ATOM 762 C CA . ARG A 1 103 ? 0.417 4.98 10.812 1 98.38 103 ARG A CA 1
ATOM 763 C C . ARG A 1 103 ? -1.051 4.645 11.055 1 98.38 103 ARG A C 1
ATOM 765 O O . ARG A 1 103 ? -1.696 5.246 11.914 1 98.38 103 ARG A O 1
ATOM 772 N N . PHE A 1 104 ? -1.521 3.695 10.273 1 98.25 104 PHE A N 1
ATOM 773 C CA . PHE A 1 104 ? -2.9 3.232 10.367 1 98.25 104 PHE A CA 1
ATOM 774 C C . PHE A 1 104 ? -2.955 1.769 10.781 1 98.25 104 PHE A C 1
ATOM 776 O O . PHE A 1 104 ? -2.27 0.926 10.203 1 98.25 104 PHE A O 1
ATOM 783 N N . GLN A 1 105 ? -3.773 1.515 11.805 1 97.31 105 GLN A N 1
ATOM 784 C CA . GLN A 1 105 ? -3.957 0.147 12.281 1 97.31 105 GLN A CA 1
ATOM 785 C C . GLN A 1 105 ? -5.438 -0.209 12.375 1 97.31 105 GLN A C 1
ATOM 787 O O . GLN A 1 105 ? -6.25 0.608 12.805 1 97.31 105 GLN A O 1
ATOM 792 N N . SER A 1 106 ? -5.777 -1.412 11.906 1 94.94 106 SER A N 1
ATOM 793 C CA . SER A 1 106 ? -7.164 -1.865 11.914 1 94.94 106 SER A CA 1
ATOM 794 C C . SER A 1 106 ? -7.27 -3.318 12.359 1 94.94 106 SER A C 1
ATOM 796 O O . SER A 1 106 ? -6.531 -4.18 11.875 1 94.94 106 SER A O 1
ATOM 798 N N . PRO A 1 107 ? -8.203 -3.584 13.242 1 91.38 107 PRO A N 1
ATOM 799 C CA . PRO A 1 107 ? -8.477 -4.98 13.594 1 91.38 107 PRO A CA 1
ATOM 800 C C . PRO A 1 107 ? -9.367 -5.68 12.578 1 91.38 107 PRO A C 1
ATOM 802 O O . PRO A 1 107 ? -9.664 -6.867 12.727 1 91.38 107 PRO A O 1
ATOM 805 N N . SER A 1 108 ? -9.836 -4.969 11.523 1 88.19 108 SER A N 1
ATOM 806 C CA . SER A 1 108 ? -10.727 -5.52 10.508 1 88.19 108 SER A CA 1
ATOM 807 C C . SER A 1 108 ? -10.164 -5.301 9.102 1 88.19 108 SER A C 1
ATOM 809 O O . SER A 1 108 ? -10.727 -4.539 8.312 1 88.19 108 SER A O 1
ATOM 811 N N . PRO A 1 109 ? -9.18 -6.121 8.789 1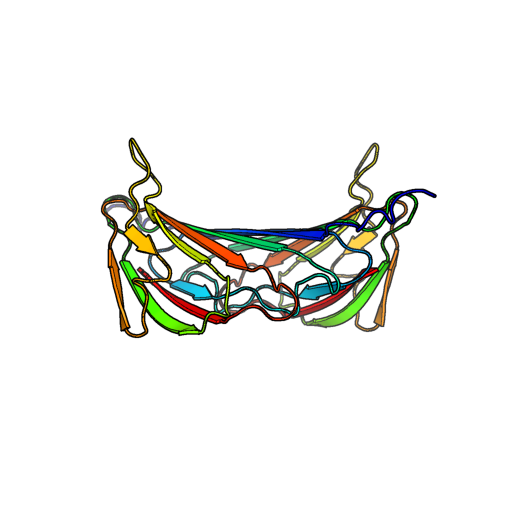 85.88 109 PRO A N 1
ATOM 812 C CA . PRO A 1 109 ? -8.516 -5.91 7.504 1 85.88 109 PRO A CA 1
ATOM 813 C C . PRO A 1 109 ? -9.438 -6.164 6.312 1 85.88 109 PRO A C 1
ATOM 815 O O . PRO A 1 109 ? -9.219 -5.617 5.227 1 85.88 109 PRO A O 1
ATOM 818 N N . ALA A 1 110 ? -10.414 -6.93 6.48 1 83.94 110 ALA A N 1
ATOM 819 C CA . ALA A 1 110 ? -11.32 -7.262 5.387 1 83.94 110 ALA A CA 1
ATOM 820 C C . ALA A 1 110 ? -12.211 -6.074 5.031 1 83.94 110 ALA A C 1
ATOM 822 O O . ALA A 1 110 ? -12.734 -5.996 3.92 1 83.94 110 ALA A O 1
ATOM 823 N N . ASN A 1 111 ? -12.344 -5.207 6.031 1 88.12 111 ASN A N 1
ATOM 824 C CA . ASN A 1 111 ? -13.18 -4.031 5.824 1 88.12 111 ASN A CA 1
ATOM 825 C C . ASN A 1 111 ? -12.641 -2.818 6.578 1 88.12 111 ASN A C 1
ATOM 827 O O . ASN A 1 111 ? -13.305 -2.295 7.477 1 88.12 111 ASN A O 1
ATOM 831 N N . PRO A 1 112 ? -11.492 -2.387 6.121 1 92.25 112 PRO A N 1
ATOM 832 C CA . PRO A 1 112 ? -10.93 -1.247 6.855 1 92.25 112 PRO A CA 1
ATOM 833 C C . PRO A 1 112 ? -11.695 0.051 6.598 1 92.25 112 PRO A C 1
ATOM 835 O O . PRO A 1 112 ? -12.289 0.221 5.527 1 92.25 112 PRO A O 1
ATOM 838 N N . GLY A 1 113 ? -11.656 0.937 7.645 1 95.56 113 GLY A N 1
ATOM 839 C CA . GLY A 1 113 ? -12.141 2.289 7.41 1 95.56 113 GLY A CA 1
ATOM 840 C C . GLY A 1 113 ? -11.398 3.002 6.297 1 95.56 113 GLY A C 1
ATOM 841 O O . GLY A 1 113 ? -10.469 2.447 5.711 1 95.56 113 GLY A O 1
ATOM 842 N N . 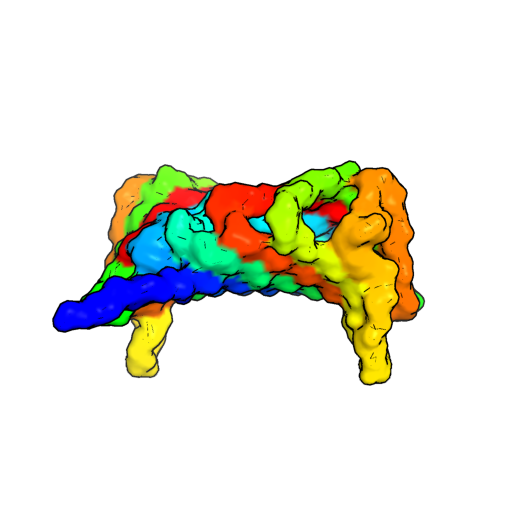THR A 1 114 ? -11.898 4.207 5.965 1 96.25 114 THR A N 1
ATOM 843 C CA . THR A 1 114 ? -11.328 4.906 4.82 1 96.25 114 THR A CA 1
ATOM 844 C C . THR A 1 114 ? -10.812 6.285 5.234 1 96.25 114 THR A C 1
ATOM 846 O O . THR A 1 114 ? -11.352 6.906 6.148 1 96.25 114 THR A O 1
ATOM 849 N N . PHE A 1 115 ? -9.781 6.688 4.629 1 97.94 115 PHE A N 1
ATOM 850 C CA . PHE A 1 115 ? -9.297 8.055 4.75 1 97.94 115 PHE A CA 1
ATOM 851 C C . PHE A 1 115 ? -8.602 8.5 3.473 1 97.94 115 PHE A C 1
ATOM 853 O O . PHE A 1 115 ? -8.148 7.664 2.684 1 97.94 115 PHE A O 1
ATOM 860 N N . HIS A 1 116 ? -8.594 9.758 3.26 1 97.69 116 HIS A N 1
ATOM 861 C CA . HIS A 1 116 ? -7.887 10.43 2.172 1 97.69 116 HIS A CA 1
ATOM 862 C C . HIS A 1 116 ? -7.289 11.75 2.635 1 97.69 116 HIS A C 1
ATOM 864 O O . HIS A 1 116 ? -8.016 12.641 3.08 1 97.69 116 HIS A O 1
ATOM 870 N N . PHE A 1 117 ? -5.941 11.805 2.576 1 98.5 117 PHE A N 1
ATOM 871 C CA . PHE A 1 117 ? -5.23 13.008 3.006 1 98.5 117 PHE A CA 1
ATOM 872 C C . PHE A 1 117 ? -4.457 13.625 1.847 1 98.5 117 PHE A C 1
ATOM 874 O O . PHE A 1 117 ? -3.975 12.906 0.966 1 98.5 117 PHE A O 1
ATOM 881 N N . HIS A 1 118 ? -4.398 14.883 1.875 1 98.06 118 HIS A N 1
ATOM 882 C CA . HIS A 1 118 ? -3.461 15.617 1.029 1 98.06 118 HIS A CA 1
ATOM 883 C C . HIS A 1 118 ? -2.246 16.078 1.825 1 98.06 118 HIS A C 1
ATOM 885 O O . HIS A 1 118 ? -2.379 16.516 2.975 1 98.06 118 HIS A O 1
ATOM 891 N N . PHE A 1 119 ? -1.039 15.938 1.264 1 97.75 119 PHE A N 1
ATOM 892 C CA . PHE A 1 119 ? 0.133 16.484 1.936 1 97.75 119 PHE A CA 1
ATOM 893 C C . PHE A 1 119 ? 0.884 17.453 1.019 1 97.75 119 PHE A C 1
ATOM 895 O O . PHE A 1 119 ? 0.819 17.328 -0.206 1 97.75 119 PHE A O 1
ATOM 902 N N . GLU A 1 120 ? 1.607 18.375 1.681 1 96.94 120 GLU A N 1
ATOM 903 C CA . GLU A 1 120 ? 2.475 19.297 0.969 1 96.94 120 GLU A CA 1
ATOM 904 C C . GLU A 1 120 ? 3.555 19.859 1.89 1 96.94 120 GLU A C 1
ATOM 906 O O . GLU A 1 120 ? 3.428 19.797 3.115 1 96.94 120 GLU A O 1
ATOM 911 N N . MET B 1 1 ? 23.109 29.719 -10.68 1 23.61 1 MET B N 1
ATOM 912 C CA . MET B 1 1 ? 21.953 29.234 -11.414 1 23.61 1 MET B CA 1
ATOM 913 C C . MET B 1 1 ? 21.578 27.812 -10.984 1 23.61 1 MET B C 1
ATOM 915 O O . MET B 1 1 ? 22.328 26.875 -11.219 1 23.61 1 MET B O 1
ATOM 919 N N . GLY B 1 2 ? 21.234 27.562 -9.719 1 33 2 GLY B N 1
ATOM 920 C CA . GLY B 1 2 ? 21.156 26.266 -9.078 1 33 2 GLY B CA 1
ATOM 921 C C . GLY B 1 2 ? 20.328 25.266 -9.867 1 33 2 GLY B C 1
ATOM 922 O O . GLY B 1 2 ? 19.359 25.641 -10.539 1 33 2 GLY B O 1
ATOM 923 N N . ALA B 1 3 ? 20.906 24.406 -10.617 1 40.06 3 ALA B N 1
ATOM 924 C CA . ALA B 1 3 ? 20.25 23.375 -11.43 1 40.06 3 ALA B CA 1
ATOM 925 C C . ALA B 1 3 ? 18.906 22.984 -10.844 1 40.06 3 ALA B C 1
ATOM 927 O O . ALA B 1 3 ? 18.766 22.891 -9.617 1 40.06 3 ALA B O 1
ATOM 928 N N . PRO B 1 4 ? 17.844 23.328 -11.492 1 41.09 4 PRO B N 1
ATOM 929 C CA . PRO B 1 4 ? 16.531 22.969 -10.953 1 41.09 4 PRO B CA 1
ATOM 930 C C . PRO B 1 4 ? 16.516 21.578 -10.32 1 41.09 4 PRO B C 1
ATOM 932 O O . PRO B 1 4 ? 17.156 20.656 -10.836 1 41.09 4 PRO B O 1
ATOM 935 N N . PHE B 1 5 ? 16.891 21.312 -9.07 1 42.06 5 PHE B N 1
ATOM 936 C CA . PHE B 1 5 ? 16.766 20.047 -8.344 1 42.06 5 PHE B CA 1
ATOM 937 C C . PHE B 1 5 ? 15.758 19.141 -9.023 1 42.06 5 PHE B C 1
ATOM 939 O O . PHE B 1 5 ? 14.547 19.391 -8.984 1 42.06 5 PHE B O 1
ATOM 946 N N . LEU B 1 6 ? 15.906 18.891 -10.219 1 49.81 6 LEU B N 1
ATOM 947 C CA . LEU B 1 6 ? 15.109 17.875 -10.883 1 49.81 6 LEU B CA 1
ATOM 948 C C . LEU B 1 6 ? 14.688 16.781 -9.898 1 49.81 6 LEU B C 1
ATOM 950 O O . LEU B 1 6 ? 15.477 15.891 -9.586 1 49.81 6 LEU B O 1
ATOM 954 N N . SER B 1 7 ? 14.094 17.156 -8.758 1 59.97 7 SER B N 1
ATOM 955 C CA . SER B 1 7 ? 13.828 16.312 -7.586 1 59.97 7 SER B CA 1
ATOM 956 C C . SER B 1 7 ? 13.18 15 -7.988 1 59.97 7 SER B C 1
ATOM 958 O O . SER B 1 7 ? 12.125 14.984 -8.625 1 59.97 7 SER B O 1
ATOM 960 N N . VAL B 1 8 ? 14.016 14.078 -8.477 1 67.19 8 VAL B N 1
ATOM 961 C CA . VAL B 1 8 ? 13.602 12.688 -8.656 1 67.19 8 VAL B CA 1
ATOM 962 C C . VAL B 1 8 ? 12.875 12.203 -7.406 1 67.19 8 VAL B C 1
ATOM 964 O O . VAL B 1 8 ? 13.445 12.203 -6.312 1 67.19 8 VAL B O 1
ATOM 967 N N . PHE B 1 9 ? 11.5 12.133 -7.68 1 81.38 9 PHE B N 1
ATOM 968 C CA . PHE B 1 9 ? 10.711 11.602 -6.57 1 81.38 9 PHE B CA 1
ATOM 969 C C . PHE B 1 9 ? 10.375 10.133 -6.793 1 81.38 9 PHE B C 1
ATOM 971 O O . PHE B 1 9 ? 9.93 9.75 -7.879 1 81.38 9 PHE B O 1
ATOM 978 N N . ILE B 1 10 ? 10.938 9.336 -5.934 1 80.94 10 ILE B N 1
ATOM 979 C CA . ILE B 1 10 ? 10.672 7.902 -5.988 1 80.94 10 ILE B CA 1
ATOM 980 C C . ILE B 1 10 ? 9.688 7.516 -4.887 1 80.94 10 ILE B C 1
ATOM 982 O O . ILE B 1 10 ? 9.836 7.945 -3.74 1 80.94 10 ILE B O 1
ATOM 986 N N . SER B 1 11 ? 8.625 6.844 -5.336 1 91.06 11 SER B N 1
ATOM 987 C CA . SER B 1 11 ? 7.684 6.266 -4.379 1 91.06 11 SER B CA 1
ATOM 988 C C . SER B 1 11 ? 7.848 4.754 -4.285 1 91.06 11 SER B C 1
ATOM 990 O O . SER B 1 11 ? 7.953 4.07 -5.309 1 91.06 11 SER B O 1
ATOM 992 N N . THR B 1 12 ? 8.039 4.301 -3.043 1 95.12 12 THR B N 1
ATOM 993 C CA . THR B 1 12 ? 8.156 2.861 -2.828 1 95.12 12 THR B CA 1
ATOM 994 C C . THR B 1 12 ? 7.066 2.367 -1.878 1 95.12 12 THR B C 1
ATOM 996 O O . THR B 1 12 ? 6.629 3.104 -0.991 1 95.12 12 THR B O 1
ATOM 999 N N . CYS B 1 13 ? 6.559 1.184 -2.141 1 95.12 13 CYS B N 1
ATOM 1000 C CA . CYS B 1 13 ? 5.637 0.557 -1.198 1 95.12 13 CYS B CA 1
ATOM 1001 C C . CYS B 1 13 ? 5.988 -0.91 -0.985 1 95.12 13 CYS B C 1
ATOM 1003 O O . CYS B 1 13 ? 6.648 -1.523 -1.827 1 95.12 13 CYS B O 1
ATOM 1005 N N . SER B 1 14 ? 5.73 -1.407 0.154 1 96.56 14 SER B N 1
ATOM 1006 C CA . SER B 1 14 ? 5.898 -2.816 0.494 1 96.56 14 SER B CA 1
ATOM 1007 C C . SER B 1 14 ? 4.66 -3.365 1.195 1 96.56 14 SER B C 1
ATOM 1009 O O . SER B 1 14 ? 4.102 -2.715 2.08 1 96.56 14 SER B O 1
ATOM 1011 N N . TRP B 1 15 ? 4.258 -4.484 0.699 1 95.25 15 TRP B N 1
ATOM 1012 C CA . TRP B 1 15 ? 3.139 -5.203 1.304 1 95.25 15 TRP B CA 1
ATOM 1013 C C . TRP B 1 15 ? 3.576 -6.586 1.779 1 95.25 15 TRP B C 1
ATOM 1015 O O . TRP B 1 15 ? 4.316 -7.285 1.082 1 95.25 15 TRP B O 1
ATOM 1025 N N . ASN B 1 16 ? 3.221 -6.891 3.002 1 95.44 16 ASN B N 1
ATOM 1026 C CA . ASN B 1 16 ? 3.322 -8.25 3.51 1 95.44 16 ASN B CA 1
ATOM 1027 C C . ASN B 1 16 ? 1.945 -8.883 3.713 1 95.44 16 ASN B C 1
ATOM 1029 O O . ASN B 1 16 ? 1.2 -8.477 4.605 1 95.44 16 ASN B O 1
ATOM 1033 N N . LEU B 1 17 ? 1.659 -9.867 2.885 1 94.5 17 LEU B N 1
ATOM 1034 C CA . LEU B 1 17 ? 0.349 -10.508 2.883 1 94.5 17 LEU B CA 1
ATOM 1035 C C . LEU B 1 17 ? 0.454 -11.961 3.336 1 94.5 17 LEU B C 1
ATOM 1037 O O . LEU B 1 17 ? 0.886 -12.828 2.57 1 94.5 17 LEU B O 1
ATOM 1041 N N . THR B 1 18 ? 0.078 -12.172 4.551 1 92.25 18 THR B N 1
ATOM 1042 C CA . THR B 1 18 ? 0.153 -13.523 5.094 1 92.25 18 THR B CA 1
ATOM 1043 C C . THR B 1 18 ? -1.245 -14.086 5.336 1 92.25 18 THR B C 1
ATOM 1045 O O . THR B 1 18 ? -2.041 -13.484 6.062 1 92.25 18 THR B O 1
ATOM 1048 N N . GLY B 1 19 ? -1.583 -15.18 4.797 1 91.12 19 GLY B N 1
ATOM 1049 C CA . GLY B 1 19 ? -2.861 -15.852 4.938 1 91.12 19 GLY B CA 1
ATOM 1050 C C . GLY B 1 19 ? -3.062 -16.969 3.922 1 91.12 19 GLY B C 1
ATOM 1051 O O . GLY B 1 19 ? -2.293 -17.078 2.967 1 91.12 19 GLY B O 1
ATOM 1052 N N . PRO B 1 20 ? -3.986 -17.844 4.098 1 91.5 20 PRO B N 1
ATOM 1053 C CA . PRO B 1 20 ? -4.184 -18.969 3.188 1 91.5 20 PRO B CA 1
ATOM 1054 C C . PRO B 1 20 ? -4.633 -18.531 1.794 1 91.5 20 PRO B C 1
ATOM 1056 O O . PRO B 1 20 ? -4.395 -19.25 0.814 1 91.5 20 PRO B O 1
ATOM 1059 N N . ARG B 1 21 ? -5.328 -17.484 1.693 1 93.5 21 ARG B N 1
ATOM 1060 C CA . ARG B 1 21 ? -5.777 -16.922 0.42 1 93.5 21 ARG B CA 1
ATOM 1061 C C . ARG B 1 21 ? -6.02 -15.43 0.532 1 93.5 21 ARG B C 1
ATOM 1063 O O . ARG B 1 21 ? -6.242 -14.906 1.628 1 93.5 21 ARG B O 1
ATOM 1070 N N . GLY B 1 22 ? -5.992 -14.805 -0.569 1 94 22 GLY B N 1
ATOM 1071 C CA . GLY B 1 22 ? -6.207 -13.367 -0.607 1 94 22 GLY B CA 1
ATOM 1072 C C . GLY B 1 22 ? -6.066 -12.773 -1.998 1 94 22 GLY B C 1
ATOM 1073 O O . GLY B 1 22 ? -6.125 -13.5 -2.994 1 94 22 GLY B O 1
ATOM 1074 N N . SER B 1 23 ? -6.027 -11.414 -1.971 1 94.19 23 SER B N 1
ATOM 1075 C CA . SER B 1 23 ? -5.867 -10.711 -3.238 1 94.19 23 SER B CA 1
ATOM 1076 C C . SER B 1 23 ? -4.816 -9.609 -3.131 1 94.19 23 SER B C 1
ATOM 1078 O O . SER B 1 23 ? -4.539 -9.117 -2.037 1 94.19 23 SER B O 1
ATOM 1080 N N . LEU B 1 24 ? -4.191 -9.367 -4.156 1 95.88 24 LEU B N 1
ATOM 1081 C CA . LEU B 1 24 ? -3.35 -8.18 -4.266 1 95.88 24 LEU B CA 1
ATOM 1082 C C . LEU B 1 24 ? -3.682 -7.395 -5.527 1 95.88 24 LEU B C 1
ATOM 1084 O O . LEU B 1 24 ? -4.094 -7.973 -6.539 1 95.88 24 LEU B O 1
ATOM 1088 N N . ALA B 1 25 ? -3.568 -6.086 -5.367 1 95.81 25 ALA B N 1
ATOM 1089 C CA . ALA B 1 25 ? -3.904 -5.191 -6.473 1 95.81 25 ALA B CA 1
ATOM 1090 C C . ALA B 1 25 ? -2.844 -4.105 -6.645 1 95.81 25 ALA B C 1
ATOM 1092 O O . ALA B 1 25 ? -2.039 -3.871 -5.738 1 95.81 25 ALA B O 1
ATOM 1093 N N . SER B 1 26 ? -2.879 -3.49 -7.855 1 94.69 26 SER B N 1
ATOM 1094 C CA . SER B 1 26 ? -1.989 -2.369 -8.141 1 94.69 26 SER B CA 1
ATOM 1095 C C . SER B 1 26 ? -2.205 -1.229 -7.148 1 94.69 26 SER B C 1
ATOM 1097 O O . SER B 1 26 ? -3.287 -1.095 -6.578 1 94.69 26 SER B O 1
ATOM 1099 N N . PRO B 1 27 ? -1.092 -0.519 -6.898 1 90.19 27 PRO B N 1
ATOM 1100 C CA . PRO B 1 27 ? -1.284 0.627 -6.004 1 90.19 27 PRO B CA 1
ATOM 1101 C C . PRO B 1 27 ? -2.268 1.652 -6.566 1 90.19 27 PRO B C 1
ATOM 1103 O O . PRO B 1 27 ? -2.398 1.783 -7.785 1 90.19 27 PRO B O 1
ATOM 1106 N N . LEU B 1 28 ? -2.904 2.318 -5.613 1 83.38 28 LEU B N 1
ATOM 1107 C CA . LEU B 1 28 ? -3.852 3.352 -6.016 1 83.38 28 LEU B CA 1
ATOM 1108 C C . LEU B 1 28 ? -3.143 4.684 -6.227 1 83.38 28 LEU B C 1
ATOM 1110 O O . LEU B 1 28 ? -2.359 5.117 -5.379 1 83.38 28 LEU B O 1
ATOM 1114 N N . ALA B 1 29 ? -3.568 5.27 -7.332 1 83.06 29 ALA B N 1
ATOM 1115 C CA . ALA B 1 29 ? -3.004 6.586 -7.629 1 83.06 29 ALA B CA 1
ATOM 1116 C C . ALA B 1 29 ? -3.314 7.578 -6.512 1 83.06 29 ALA B C 1
ATOM 1118 O O . ALA B 1 29 ? -2.568 8.539 -6.301 1 83.06 29 ALA B O 1
ATOM 1119 N N . SER B 1 30 ? -4.312 7.258 -5.805 1 83.25 30 SER B N 1
ATOM 1120 C CA . SER B 1 30 ? -4.738 8.188 -4.762 1 83.25 30 SER B CA 1
ATOM 1121 C C . SER B 1 30 ? -3.781 8.164 -3.574 1 83.25 30 SER B C 1
ATOM 1123 O O . SER B 1 30 ? -3.902 8.984 -2.658 1 83.25 30 SER B O 1
ATOM 1125 N N . THR B 1 31 ? -2.809 7.273 -3.553 1 87.38 31 THR B N 1
ATOM 1126 C CA . THR B 1 31 ? -1.848 7.207 -2.457 1 87.38 31 THR B CA 1
ATOM 1127 C C . THR B 1 31 ? -0.45 7.582 -2.939 1 87.38 31 THR B C 1
ATOM 1129 O O . THR B 1 31 ? 0.55 7.121 -2.387 1 87.38 31 THR B O 1
ATOM 1132 N N . LEU B 1 32 ? -0.369 8.398 -3.861 1 87.62 32 LEU B N 1
ATOM 1133 C CA . LEU B 1 32 ? 0.931 8.688 -4.457 1 87.62 32 LEU B CA 1
ATOM 1134 C C . LEU B 1 32 ? 1.189 10.188 -4.504 1 87.62 32 LEU B C 1
ATOM 1136 O O . LEU B 1 32 ? 0.247 10.984 -4.543 1 87.62 32 LEU B O 1
ATOM 1140 N N . PRO B 1 33 ? 2.533 10.586 -4.453 1 87.75 33 PRO B N 1
ATOM 1141 C CA . PRO B 1 33 ? 2.844 11.992 -4.75 1 87.75 33 PRO B CA 1
ATOM 1142 C C . PRO B 1 33 ? 2.404 12.406 -6.152 1 87.75 33 PRO B C 1
ATOM 1144 O O . PRO B 1 33 ? 2.354 11.578 -7.059 1 87.75 33 PRO B O 1
ATOM 1147 N N . TYR B 1 34 ? 2.084 13.672 -6.145 1 85.88 34 TYR B N 1
ATOM 1148 C CA . TYR B 1 34 ? 1.591 14.164 -7.422 1 85.88 34 TYR B CA 1
ATOM 1149 C C . TYR B 1 34 ? 2.727 14.297 -8.43 1 85.88 34 TYR B C 1
ATOM 1151 O O . TYR B 1 34 ? 2.496 14.266 -9.641 1 85.88 34 TYR B O 1
ATOM 1159 N N . GLU B 1 35 ? 3.791 14.531 -7.793 1 82.94 35 GLU B N 1
ATOM 1160 C CA . GLU B 1 35 ? 4.996 14.531 -8.617 1 82.94 35 GLU B CA 1
ATOM 1161 C C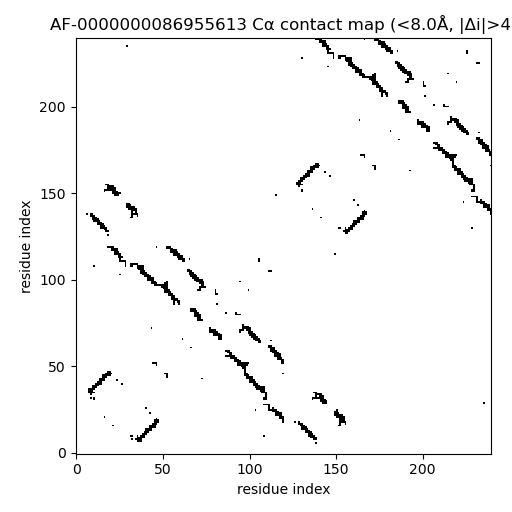 . GLU B 1 35 ? 5.871 13.32 -8.312 1 82.94 35 GLU B C 1
ATOM 1163 O O . GLU B 1 35 ? 6.105 12.992 -7.145 1 82.94 35 GLU B O 1
ATOM 1168 N N . GLY B 1 36 ? 5.938 12.453 -9.312 1 76 36 GLY B N 1
ATOM 1169 C CA . GLY B 1 36 ? 6.789 11.281 -9.164 1 76 36 GLY B CA 1
ATOM 1170 C C . GLY B 1 36 ? 7.32 10.766 -10.492 1 76 36 GLY B C 1
ATOM 1171 O O . GLY B 1 36 ? 6.656 10.891 -11.523 1 76 36 GLY B O 1
ATOM 1172 N N . SER B 1 37 ? 8.477 10.273 -10.234 1 82.88 37 SER B N 1
ATOM 1173 C CA . SER B 1 37 ? 9.102 9.812 -11.477 1 82.88 37 SER B CA 1
ATOM 1174 C C . SER B 1 37 ? 9.148 8.289 -11.531 1 82.88 37 SER B C 1
ATOM 1176 O O . SER B 1 37 ? 9.297 7.707 -12.609 1 82.88 37 SER B O 1
ATOM 1178 N N . TRP B 1 38 ? 9.016 7.691 -10.398 1 90.12 38 TRP B N 1
ATOM 1179 C CA . TRP B 1 38 ? 9.141 6.238 -10.406 1 90.12 38 TRP B CA 1
ATOM 1180 C C . TRP B 1 38 ? 8.352 5.617 -9.258 1 90.12 38 TRP B C 1
ATOM 1182 O O . TRP B 1 38 ? 8.281 6.191 -8.164 1 90.12 38 TRP B O 1
ATOM 1192 N N . LEU B 1 39 ? 7.719 4.555 -9.57 1 93.88 39 LEU B N 1
ATOM 1193 C CA . LEU B 1 39 ? 7.016 3.748 -8.578 1 93.88 39 LEU B CA 1
ATOM 1194 C C . LEU B 1 39 ? 7.609 2.346 -8.5 1 93.88 39 LEU B C 1
ATOM 1196 O O . LEU B 1 39 ? 7.848 1.706 -9.523 1 93.88 39 LEU B O 1
ATOM 1200 N N . ASP B 1 40 ? 7.961 1.89 -7.301 1 96.31 40 ASP B N 1
ATOM 1201 C CA . ASP B 1 40 ? 8.477 0.552 -7.027 1 96.31 40 ASP B CA 1
ATOM 1202 C C . ASP B 1 40 ? 7.77 -0.078 -5.832 1 96.31 40 ASP B C 1
ATOM 1204 O O . ASP B 1 40 ? 8.047 0.274 -4.684 1 96.31 40 ASP B O 1
ATOM 1208 N N . CYS B 1 41 ? 6.855 -1.055 -6.156 1 96.94 41 CYS B N 1
ATOM 1209 C CA . CYS B 1 41 ? 6.066 -1.682 -5.102 1 96.94 41 CYS B CA 1
ATOM 1210 C C . CYS B 1 41 ? 6.324 -3.184 -5.047 1 96.94 41 CYS B C 1
ATOM 1212 O O . CYS B 1 41 ? 6.312 -3.855 -6.078 1 96.94 41 CYS B O 1
ATOM 1214 N N . ALA B 1 42 ? 6.574 -3.689 -3.832 1 97.81 42 ALA B N 1
ATOM 1215 C CA . ALA B 1 42 ? 6.816 -5.113 -3.605 1 97.81 42 ALA B CA 1
ATOM 1216 C C . ALA B 1 42 ? 5.719 -5.723 -2.738 1 97.81 42 ALA B C 1
ATOM 1218 O O . ALA B 1 42 ? 5.297 -5.125 -1.745 1 97.81 42 ALA B O 1
ATOM 1219 N N . TYR B 1 43 ? 5.234 -6.863 -3.15 1 97.38 43 TYR B N 1
ATOM 1220 C CA . TYR B 1 43 ? 4.254 -7.633 -2.395 1 97.38 43 TYR B CA 1
ATOM 1221 C C . TYR B 1 43 ? 4.816 -8.992 -1.99 1 97.38 43 TYR B C 1
ATOM 1223 O O . TYR B 1 43 ? 5.023 -9.859 -2.838 1 97.38 43 TYR B O 1
ATOM 1231 N N . SER B 1 44 ? 5.105 -9.148 -0.707 1 97.12 44 SER B N 1
ATOM 1232 C CA . SER B 1 44 ? 5.492 -10.453 -0.171 1 97.12 44 SER B CA 1
ATOM 1233 C C . SER B 1 44 ? 4.27 -11.25 0.265 1 97.12 44 SER B C 1
ATOM 1235 O O . SER B 1 44 ? 3.52 -10.82 1.143 1 97.12 44 SER B O 1
ATOM 1237 N N . ILE B 1 45 ? 4.105 -12.391 -0.353 1 96 45 ILE B N 1
ATOM 1238 C CA . ILE B 1 45 ? 2.953 -13.234 -0.078 1 96 45 ILE B CA 1
ATOM 1239 C C . ILE B 1 45 ? 3.406 -14.523 0.612 1 96 45 ILE B C 1
ATOM 1241 O O . ILE B 1 45 ? 4.336 -15.188 0.148 1 96 45 ILE B O 1
ATOM 1245 N N . SER B 1 46 ? 2.801 -14.828 1.738 1 94.69 46 SER B N 1
ATOM 1246 C CA . SER B 1 46 ? 3.088 -16.062 2.469 1 94.69 46 SER B CA 1
ATOM 1247 C C . SER B 1 46 ? 1.81 -16.844 2.75 1 94.69 46 SER B C 1
ATOM 1249 O O . SER B 1 46 ? 0.89 -16.328 3.393 1 94.69 46 SER B O 1
ATOM 1251 N N . VAL B 1 47 ? 1.807 -18.094 2.285 1 94.19 47 VAL B N 1
ATOM 1252 C CA . VAL B 1 47 ? 0.719 -19 2.643 1 94.19 47 VAL B CA 1
ATOM 1253 C C . VAL B 1 47 ? 1.206 -20.016 3.678 1 94.19 47 VAL B C 1
ATOM 1255 O O . VAL B 1 47 ? 2.238 -19.812 4.32 1 94.19 47 VAL B O 1
ATOM 1258 N N . TYR B 1 48 ? 0.411 -21.094 3.949 1 91.5 48 TYR B N 1
ATOM 1259 C CA . TYR B 1 48 ? 0.783 -22.047 4.977 1 91.5 48 TYR B CA 1
ATOM 1260 C C . TYR B 1 48 ? 2.088 -22.75 4.617 1 91.5 48 TYR B C 1
ATOM 1262 O O . TYR B 1 48 ? 2.301 -23.125 3.463 1 91.5 48 TYR B O 1
ATOM 1270 N N . PRO B 1 49 ? 2.93 -22.922 5.68 1 90.25 49 PRO B N 1
ATOM 1271 C CA . PRO B 1 49 ? 4.137 -23.703 5.41 1 90.25 49 PRO B CA 1
ATOM 1272 C C . PRO B 1 49 ? 3.832 -25.094 4.832 1 90.25 49 PRO B C 1
ATOM 1274 O O . PRO B 1 49 ? 2.852 -25.719 5.227 1 90.25 49 PRO B O 1
ATOM 1277 N N . GLY B 1 50 ? 4.648 -25.578 3.961 1 90.12 50 GLY B N 1
ATOM 1278 C CA . GLY B 1 50 ? 4.449 -26.875 3.35 1 90.12 50 GLY B CA 1
ATOM 1279 C C . GLY B 1 50 ? 3.639 -26.812 2.068 1 90.12 50 GLY B C 1
ATOM 1280 O O . GLY B 1 50 ? 3.508 -27.828 1.363 1 90.12 50 GLY B O 1
ATOM 1281 N N . TYR B 1 51 ? 3.092 -25.656 1.891 1 93 51 TYR B N 1
ATOM 1282 C CA . TYR B 1 51 ? 2.32 -25.453 0.669 1 93 51 TYR B CA 1
ATOM 1283 C C . TYR B 1 51 ? 3.053 -24.531 -0.295 1 93 51 TYR B C 1
ATOM 1285 O O . TYR B 1 51 ? 3.977 -23.812 0.101 1 93 51 TYR B O 1
ATOM 1293 N N . GLY B 1 52 ? 2.668 -24.609 -1.556 1 95.19 52 GLY B N 1
ATOM 1294 C CA . GLY B 1 52 ? 3.115 -23.625 -2.537 1 95.19 52 GLY B CA 1
ATOM 1295 C C . GLY B 1 52 ? 2.1 -22.531 -2.795 1 95.19 52 GLY B C 1
ATOM 1296 O O . GLY B 1 52 ? 0.892 -22.766 -2.742 1 95.19 52 GLY B O 1
ATOM 1297 N N . VAL B 1 53 ? 2.621 -21.406 -3.162 1 97.25 53 VAL B N 1
ATOM 1298 C CA . VAL B 1 53 ? 1.708 -20.312 -3.479 1 97.25 53 VAL B CA 1
ATOM 1299 C C . VAL B 1 53 ? 1.194 -20.453 -4.906 1 97.25 53 VAL B C 1
ATOM 1301 O O . VAL B 1 53 ? 1.96 -20.781 -5.816 1 97.25 53 VAL B O 1
ATOM 1304 N N . GLU B 1 54 ? -0.037 -20.25 -5.074 1 98.5 54 GLU B N 1
ATOM 1305 C CA . GLU B 1 54 ? -0.639 -20.109 -6.398 1 98.5 54 GLU B CA 1
ATOM 1306 C C . GLU B 1 54 ? -1.216 -18.703 -6.598 1 98.5 54 GLU B C 1
ATOM 1308 O O . GLU B 1 54 ? -1.924 -18.188 -5.727 1 98.5 54 GLU B O 1
ATOM 1313 N N . ILE B 1 55 ? -0.87 -18.125 -7.746 1 98.56 55 ILE B N 1
ATOM 1314 C CA . ILE B 1 55 ? -1.399 -16.812 -8.109 1 98.56 55 ILE B CA 1
ATOM 1315 C C . ILE B 1 55 ? -2.24 -16.922 -9.375 1 98.56 55 ILE B C 1
ATOM 1317 O O . ILE B 1 55 ? -1.791 -17.5 -10.375 1 98.56 55 ILE B O 1
ATOM 1321 N N . ARG B 1 56 ? -3.369 -16.406 -9.297 1 98.75 56 ARG B N 1
A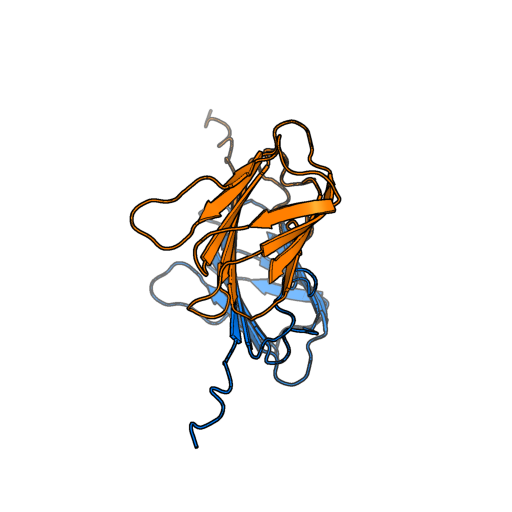TOM 1322 C CA . ARG B 1 56 ? -4.227 -16.328 -10.469 1 98.75 56 ARG B CA 1
ATOM 1323 C C . ARG B 1 56 ? -4.445 -14.883 -10.906 1 98.75 56 ARG B C 1
ATOM 1325 O O . ARG B 1 56 ? -4.887 -14.047 -10.109 1 98.75 56 ARG B O 1
ATOM 1332 N N . VAL B 1 57 ? -4.254 -14.672 -12.164 1 98.75 57 VAL B N 1
ATOM 1333 C CA . VAL B 1 57 ? -4.434 -13.328 -12.703 1 98.75 57 VAL B CA 1
ATOM 1334 C C . VAL B 1 57 ? -5.906 -13.086 -13.016 1 98.75 57 VAL B C 1
ATOM 1336 O O . VAL B 1 57 ? -6.449 -13.656 -13.961 1 98.75 57 VAL B O 1
ATOM 1339 N N . GLN B 1 58 ? -6.438 -12.188 -12.18 1 98.44 58 GLN B N 1
ATOM 1340 C CA . GLN B 1 58 ? -7.844 -11.875 -12.422 1 98.44 58 GLN B CA 1
ATOM 1341 C C . GLN B 1 58 ? -7.984 -10.789 -13.484 1 98.44 58 GLN B C 1
ATOM 1343 O O . GLN B 1 58 ? -8.875 -10.852 -14.328 1 98.44 58 GLN B O 1
ATOM 1348 N N . ASN B 1 59 ? -7.219 -9.797 -13.375 1 98.19 59 ASN B N 1
ATOM 1349 C CA . ASN B 1 59 ? -7.129 -8.711 -14.352 1 98.19 59 ASN B CA 1
ATOM 1350 C C . ASN B 1 59 ? -5.719 -8.125 -14.406 1 98.19 59 ASN B C 1
ATOM 1352 O O . ASN B 1 59 ? -5.004 -8.117 -13.406 1 98.19 59 ASN B O 1
ATOM 1356 N N . ILE B 1 60 ? -5.438 -7.605 -15.641 1 98.5 60 ILE B N 1
ATOM 1357 C CA . ILE B 1 60 ? -4.133 -6.961 -15.773 1 98.5 60 ILE B CA 1
ATOM 1358 C C . ILE B 1 60 ? -4.121 -6.074 -17.016 1 98.5 60 ILE B C 1
ATOM 1360 O O . ILE B 1 60 ? -4.539 -6.496 -18.094 1 98.5 60 ILE B O 1
ATOM 1364 N N . SER B 1 61 ? -3.77 -4.84 -16.812 1 97.81 61 SER B N 1
ATOM 1365 C CA . SER B 1 61 ? -3.586 -3.828 -17.844 1 97.81 61 SER B CA 1
ATOM 1366 C C . SER B 1 61 ? -2.424 -2.898 -17.516 1 97.81 61 SER B C 1
ATOM 1368 O O . SER B 1 61 ? -2.607 -1.889 -16.828 1 97.81 61 SER B O 1
ATOM 1370 N N . LEU B 1 62 ? -1.289 -3.256 -18.109 1 97.62 62 LEU B N 1
ATOM 1371 C CA . LEU B 1 62 ? -0.083 -2.496 -17.797 1 97.62 62 LEU B CA 1
ATOM 1372 C C . LEU B 1 62 ? 0.176 -1.432 -18.859 1 97.62 62 LEU B C 1
ATOM 1374 O O . LEU B 1 62 ? -0.157 -1.622 -20.031 1 97.62 62 LEU B O 1
ATOM 1378 N N . ALA B 1 63 ? 0.696 -0.344 -18.469 1 95 63 ALA B N 1
ATOM 1379 C CA . ALA B 1 63 ? 1.134 0.698 -19.391 1 95 63 ALA B CA 1
ATOM 1380 C C . ALA B 1 63 ? 2.52 0.387 -19.953 1 95 63 ALA B C 1
ATOM 1382 O O . ALA B 1 63 ? 3.215 -0.497 -19.453 1 95 63 ALA B O 1
ATOM 1383 N N . VAL B 1 64 ? 2.855 1.159 -21.031 1 93.81 64 VAL B N 1
ATOM 1384 C CA . VAL B 1 64 ? 4.156 0.976 -21.672 1 93.81 64 VAL B CA 1
ATOM 1385 C C . VAL B 1 64 ? 5.27 1.263 -20.672 1 93.81 64 VAL B C 1
ATOM 1387 O O . VAL B 1 64 ? 5.207 2.252 -19.938 1 93.81 64 VAL B O 1
ATOM 1390 N N . GLY B 1 65 ? 6.207 0.371 -20.562 1 95.88 65 GLY B N 1
ATOM 1391 C CA . GLY B 1 65 ? 7.363 0.601 -19.719 1 95.88 65 GLY B CA 1
ATOM 1392 C C . GLY B 1 65 ? 7.207 0.025 -18.328 1 95.88 65 GLY B C 1
ATOM 1393 O O . GLY B 1 65 ? 8.172 -0.053 -17.562 1 95.88 65 GLY B O 1
ATOM 1394 N N . GLU B 1 66 ? 6.035 -0.4 -17.969 1 97.38 66 GLU B N 1
ATOM 1395 C CA . GLU B 1 66 ? 5.797 -1.005 -16.672 1 97.38 66 GLU B CA 1
ATOM 1396 C C . GLU B 1 66 ? 6.254 -2.461 -16.641 1 97.38 66 GLU B C 1
ATOM 1398 O O . GLU B 1 66 ? 6.191 -3.154 -17.656 1 97.38 66 GLU B O 1
ATOM 1403 N N . THR B 1 67 ? 6.801 -2.82 -15.461 1 98.44 67 THR B N 1
ATOM 1404 C CA . THR B 1 67 ? 7.211 -4.211 -15.289 1 98.44 67 THR B CA 1
ATOM 1405 C C . THR B 1 67 ? 6.551 -4.824 -14.062 1 98.44 67 THR B C 1
ATOM 1407 O O . THR B 1 67 ? 6.254 -4.117 -13.094 1 98.44 67 THR B O 1
ATOM 1410 N N . ILE B 1 68 ? 6.254 -6.113 -14.172 1 98.75 68 ILE B N 1
ATOM 1411 C CA . ILE B 1 68 ? 5.805 -6.914 -13.039 1 98.75 68 ILE B CA 1
ATOM 1412 C C . ILE B 1 68 ? 6.504 -8.273 -13.055 1 98.75 68 ILE B C 1
ATOM 1414 O O . ILE B 1 68 ? 6.684 -8.875 -14.117 1 98.75 68 ILE B O 1
ATOM 1418 N N . THR B 1 69 ? 7.047 -8.711 -11.891 1 98.62 69 THR B N 1
ATOM 1419 C CA . THR B 1 69 ? 7.719 -10 -11.781 1 98.62 69 THR B CA 1
ATOM 1420 C C . THR B 1 69 ? 7.18 -10.797 -10.594 1 98.62 69 THR B C 1
ATOM 1422 O O . THR B 1 69 ? 6.695 -10.211 -9.617 1 98.62 69 THR B O 1
ATOM 1425 N N . VAL B 1 70 ? 7.184 -12.094 -10.727 1 98.62 70 VAL B N 1
ATOM 1426 C CA . VAL B 1 70 ? 6.879 -13.031 -9.656 1 98.62 70 VAL B CA 1
ATOM 1427 C C . VAL B 1 70 ? 8.07 -13.961 -9.43 1 98.62 70 VAL B C 1
ATOM 1429 O O . VAL B 1 70 ? 8.57 -14.578 -10.375 1 98.62 70 VAL B O 1
ATOM 1432 N N . GLU B 1 71 ? 8.523 -14.008 -8.242 1 98.25 71 GLU B N 1
ATOM 1433 C CA . GLU B 1 71 ? 9.617 -14.914 -7.918 1 98.25 71 GLU B CA 1
ATOM 1434 C C . GLU B 1 71 ? 9.406 -15.578 -6.559 1 98.25 71 GLU B C 1
ATOM 1436 O O . GLU B 1 71 ? 8.617 -15.094 -5.742 1 98.25 71 GLU B O 1
ATOM 1441 N N . THR B 1 72 ? 10 -16.703 -6.324 1 96.88 72 THR B N 1
ATOM 1442 C CA . THR B 1 72 ? 9.898 -17.359 -5.027 1 96.88 72 THR B CA 1
ATOM 1443 C C . THR B 1 72 ? 10.633 -16.562 -3.957 1 96.88 72 THR B C 1
ATOM 1445 O O . THR B 1 72 ? 11.562 -15.805 -4.262 1 96.88 72 THR B O 1
ATOM 1448 N N . LEU B 1 73 ? 9.891 -16.641 -2.844 1 90.06 73 LEU B N 1
ATOM 1449 C CA . LEU B 1 73 ? 10.555 -16.172 -1.633 1 90.06 73 LEU B CA 1
ATOM 1450 C C . LEU B 1 73 ? 10.867 -17.328 -0.702 1 90.06 73 LEU B C 1
ATOM 1452 O O . LEU B 1 73 ? 10.125 -18.312 -0.651 1 90.06 73 LEU B O 1
ATOM 1456 N N . GLY B 1 74 ? 11.883 -17.438 -0.362 1 74 74 GLY B N 1
ATOM 1457 C CA . GLY B 1 74 ? 12.219 -18.547 0.51 1 74 74 GLY B CA 1
ATOM 1458 C C . GLY B 1 74 ? 12.906 -19.688 -0.215 1 74 74 GLY B C 1
ATOM 1459 O O . GLY B 1 74 ? 12.742 -19.844 -1.426 1 74 74 GLY B O 1
ATOM 1460 N N . GLY B 1 75 ? 14.039 -19.984 0.023 1 73.5 75 GLY B N 1
ATOM 1461 C CA . GLY B 1 75 ? 14.891 -21.016 -0.561 1 73.5 75 GLY B CA 1
ATOM 1462 C C . GLY B 1 75 ? 16.328 -20.562 -0.727 1 73.5 75 GLY B C 1
ATOM 1463 O O . GLY B 1 75 ? 16.734 -19.531 -0.18 1 73.5 75 GLY B O 1
ATOM 1464 N N . LEU B 1 76 ? 16.984 -21.391 -1.361 1 78.19 76 LEU B N 1
ATOM 1465 C CA . LEU B 1 76 ? 18.406 -21.125 -1.491 1 78.19 76 LEU B CA 1
ATOM 1466 C C . LEU B 1 76 ? 18.656 -19.922 -2.389 1 78.19 76 LEU B C 1
ATOM 1468 O O . LEU B 1 76 ? 19.484 -19.062 -2.074 1 78.19 76 LEU B O 1
ATOM 1472 N N . GLU B 1 77 ? 17.875 -19.875 -3.527 1 88.19 77 GLU B N 1
ATOM 1473 C CA . GLU B 1 77 ? 17.938 -18.734 -4.453 1 88.19 77 GLU B CA 1
ATOM 1474 C C . GLU B 1 77 ? 16.562 -18.422 -5.027 1 88.19 77 GLU B C 1
ATOM 1476 O O . GLU B 1 77 ? 15.766 -19.312 -5.285 1 88.19 77 GLU B O 1
ATOM 1481 N N . PRO B 1 78 ? 16.359 -17.109 -5.086 1 92.94 78 PRO B N 1
ATOM 1482 C CA . PRO B 1 78 ? 15.086 -16.766 -5.723 1 92.94 78 PRO B CA 1
ATOM 1483 C C . PRO B 1 78 ? 14.953 -17.344 -7.129 1 92.94 78 PRO B C 1
ATOM 1485 O O . PRO B 1 78 ? 15.906 -17.281 -7.918 1 92.94 78 PRO B O 1
ATOM 1488 N N . LEU B 1 79 ? 13.828 -18.016 -7.391 1 94.19 79 LEU B N 1
ATOM 1489 C CA . LEU B 1 79 ? 13.5 -18.547 -8.711 1 94.19 79 LEU B CA 1
ATOM 1490 C C . LEU B 1 79 ? 12.445 -17.703 -9.398 1 94.19 79 LEU B C 1
ATOM 1492 O O . LEU B 1 79 ? 11.352 -17.516 -8.875 1 94.19 79 LEU B O 1
ATOM 1496 N N . PRO B 1 80 ? 12.812 -17.125 -10.633 1 97.25 80 PRO B N 1
ATOM 1497 C CA . PRO B 1 80 ? 11.789 -16.406 -11.391 1 97.25 80 PRO B CA 1
ATOM 1498 C C . PRO B 1 80 ? 10.641 -17.312 -11.844 1 97.25 80 PRO B C 1
ATOM 1500 O O . PRO B 1 80 ? 10.883 -18.391 -12.391 1 97.25 80 PRO B O 1
ATOM 1503 N N . LEU B 1 81 ? 9.398 -16.844 -11.547 1 98.06 81 LEU B N 1
ATOM 1504 C CA . LEU B 1 81 ? 8.242 -17.641 -11.914 1 98.06 81 LEU B CA 1
ATOM 1505 C C . LEU B 1 81 ? 7.508 -17.031 -13.102 1 98.06 81 LEU B C 1
ATOM 1507 O O . LEU B 1 81 ? 6.934 -17.75 -13.914 1 98.06 81 LEU B O 1
ATOM 1511 N N . ALA B 1 82 ? 7.375 -15.773 -13.18 1 98.62 82 ALA B N 1
ATOM 1512 C CA . ALA B 1 82 ? 6.656 -15.086 -14.25 1 98.62 82 ALA B CA 1
ATOM 1513 C C . ALA B 1 82 ? 7.07 -13.625 -14.344 1 98.62 82 ALA B C 1
ATOM 1515 O O . ALA B 1 82 ? 7.68 -13.086 -13.414 1 98.62 82 ALA B O 1
ATOM 1516 N N . ASN B 1 83 ? 6.77 -13.023 -15.445 1 98.69 83 ASN B N 1
ATOM 1517 C CA . ASN B 1 83 ? 6.926 -11.586 -15.656 1 98.69 83 ASN B CA 1
ATOM 1518 C C . ASN B 1 83 ? 5.809 -11.023 -16.531 1 98.69 83 ASN B C 1
ATOM 1520 O O . ASN B 1 83 ? 4.859 -11.734 -16.875 1 98.69 83 ASN B O 1
ATOM 1524 N N . GLU B 1 84 ? 5.977 -9.711 -16.906 1 98.38 84 GLU B N 1
ATOM 1525 C CA . GLU B 1 84 ? 4.887 -9.016 -17.594 1 98.38 84 GLU B CA 1
ATOM 1526 C C . GLU B 1 84 ? 4.613 -9.625 -18.953 1 98.38 84 GLU B C 1
ATOM 1528 O O . GLU B 1 84 ? 3.512 -9.492 -19.5 1 98.38 84 GLU B O 1
ATOM 1533 N N . SER B 1 85 ? 5.555 -10.32 -19.547 1 97.62 85 SER B N 1
ATOM 1534 C CA . SER B 1 85 ? 5.352 -10.93 -20.844 1 97.62 85 SER B CA 1
ATOM 1535 C C . SER B 1 85 ? 4.555 -12.227 -20.734 1 97.62 85 SER B C 1
ATOM 1537 O O . SER B 1 85 ? 3.979 -12.695 -21.719 1 97.62 85 SER B O 1
ATOM 1539 N N . PHE B 1 86 ? 4.531 -12.797 -19.562 1 96.56 86 PHE B N 1
ATOM 1540 C CA . PHE B 1 86 ? 3.893 -14.078 -19.312 1 96.56 86 PHE B CA 1
ATOM 1541 C C . PHE B 1 86 ? 2.5 -13.891 -18.734 1 96.56 86 PHE B C 1
ATOM 1543 O O . PHE B 1 86 ? 1.617 -14.727 -18.922 1 96.56 86 PHE B O 1
ATOM 1550 N N . LEU B 1 87 ? 2.281 -12.883 -18 1 98.38 87 LEU B N 1
ATOM 1551 C CA . LEU B 1 87 ? 1.054 -12.719 -17.219 1 98.38 87 LEU B CA 1
ATOM 1552 C C . LEU B 1 87 ? -0.07 -12.18 -18.109 1 98.38 87 LEU B C 1
ATOM 1554 O O . LEU B 1 87 ? 0.066 -11.117 -18.719 1 98.38 87 LEU B O 1
ATOM 1558 N N . VAL B 1 88 ? -1.145 -12.875 -18.219 1 98.06 88 VAL B N 1
ATOM 1559 C CA . VAL B 1 88 ? -2.379 -12.492 -18.906 1 98.06 88 VAL B CA 1
ATOM 1560 C C . VAL B 1 88 ? -3.582 -12.945 -18.078 1 98.06 88 VAL B C 1
ATOM 1562 O O . VAL B 1 88 ? -3.457 -13.805 -17.203 1 98.06 88 VAL B O 1
ATOM 1565 N N . ARG B 1 89 ? -4.66 -12.227 -18.344 1 98.19 89 ARG B N 1
ATOM 1566 C CA . ARG B 1 89 ? -5.871 -12.594 -17.609 1 98.19 89 ARG B CA 1
ATOM 1567 C C . ARG B 1 89 ? -6.102 -14.102 -17.672 1 98.19 89 ARG B C 1
ATOM 1569 O O . ARG B 1 89 ? -6 -14.711 -18.734 1 98.19 89 ARG B O 1
ATOM 1576 N N . GLY B 1 90 ? -6.363 -14.727 -16.484 1 98.25 90 GLY B N 1
ATOM 1577 C CA . GLY B 1 90 ? -6.633 -16.156 -16.375 1 98.25 90 GLY B CA 1
ATOM 1578 C C . GLY B 1 90 ? -5.383 -16.969 -16.125 1 98.25 90 GLY B C 1
ATOM 1579 O O . GLY B 1 90 ? -5.473 -18.141 -15.75 1 98.25 90 GLY B O 1
ATOM 1580 N N . GLN B 1 91 ? -4.207 -16.422 -16.328 1 98.62 91 GLN B N 1
ATOM 1581 C CA . GLN B 1 91 ? -2.957 -17.156 -16.125 1 98.62 91 GLN B CA 1
ATOM 1582 C C . GLN B 1 91 ? -2.814 -17.594 -14.664 1 98.62 91 GLN B C 1
ATOM 1584 O O . GLN B 1 91 ? -3.145 -16.828 -13.75 1 98.62 91 GLN B O 1
ATOM 1589 N N . VAL B 1 92 ? -2.32 -18.766 -14.445 1 98.81 92 VAL B N 1
ATOM 1590 C CA . VAL B 1 92 ? -2.031 -19.297 -13.117 1 98.81 92 VAL B CA 1
ATOM 1591 C C . VAL B 1 92 ? -0.527 -19.5 -12.953 1 98.81 92 VAL B C 1
ATOM 1593 O O . VAL B 1 92 ? 0.116 -20.125 -13.797 1 98.81 92 VAL B O 1
ATOM 1596 N N . VAL B 1 93 ? 0.071 -18.922 -11.93 1 98.69 93 VAL B N 1
ATOM 1597 C CA . VAL B 1 93 ? 1.484 -19.062 -11.594 1 98.69 93 VAL B CA 1
ATOM 1598 C C . VAL B 1 93 ? 1.63 -19.828 -10.281 1 98.69 93 VAL B C 1
ATOM 1600 O O . VAL B 1 93 ? 1.034 -19.453 -9.266 1 98.69 93 VAL B O 1
ATOM 1603 N N . ARG B 1 94 ? 2.453 -20.844 -10.266 1 97.62 94 ARG B N 1
ATOM 1604 C CA . ARG B 1 94 ? 2.654 -21.641 -9.055 1 97.62 94 ARG B CA 1
ATOM 1605 C C . ARG B 1 94 ? 4.121 -21.641 -8.641 1 97.62 94 ARG B C 1
ATOM 1607 O O . ARG B 1 94 ? 5.012 -21.766 -9.484 1 97.62 94 ARG B O 1
ATOM 1614 N N . GLY B 1 95 ? 4.273 -21.422 -7.348 1 94.62 95 GLY B N 1
ATOM 1615 C CA . GLY B 1 95 ? 5.621 -21.531 -6.801 1 94.62 95 GLY B CA 1
ATOM 1616 C C . GLY B 1 95 ? 5.828 -22.75 -5.945 1 94.62 95 GLY B C 1
ATOM 1617 O O . GLY B 1 95 ? 4.879 -23.281 -5.367 1 94.62 95 GLY B O 1
ATOM 1618 N N . PRO B 1 96 ? 7.121 -23.188 -5.836 1 92.62 96 PRO B N 1
ATOM 1619 C CA . PRO B 1 96 ? 7.406 -24.391 -5.047 1 92.62 96 PRO B CA 1
ATOM 1620 C C . PRO B 1 96 ? 7.48 -24.109 -3.549 1 92.62 96 PRO B C 1
ATOM 1622 O O . PRO B 1 96 ? 7.535 -25.031 -2.742 1 92.62 96 PRO B O 1
ATOM 1625 N N . THR B 1 97 ? 7.539 -22.891 -3.168 1 94 97 THR B N 1
ATOM 1626 C CA . THR B 1 97 ? 7.633 -22.5 -1.767 1 94 97 THR B CA 1
ATOM 1627 C C . THR B 1 97 ? 6.348 -21.828 -1.309 1 94 97 THR B C 1
ATOM 1629 O O . THR B 1 97 ? 5.516 -21.438 -2.131 1 94 97 THR B O 1
ATOM 1632 N N . ASN B 1 98 ? 6.281 -21.719 -0.011 1 95.56 98 ASN B N 1
ATOM 1633 C CA . ASN B 1 98 ? 5.07 -21.094 0.511 1 95.56 98 ASN B CA 1
ATOM 1634 C C . ASN B 1 98 ? 5.168 -19.562 0.485 1 95.56 98 ASN B C 1
ATOM 1636 O O . ASN B 1 98 ? 4.355 -18.875 1.101 1 95.56 98 ASN B O 1
ATOM 1640 N N . GLN B 1 99 ? 6.203 -19.031 -0.127 1 97 99 GLN B N 1
ATOM 1641 C CA . GLN B 1 99 ? 6.379 -17.594 -0.197 1 97 99 GLN B CA 1
ATOM 1642 C C . GLN B 1 99 ? 6.77 -17.156 -1.605 1 97 99 GLN B C 1
ATOM 1644 O O . GLN B 1 99 ? 7.637 -17.766 -2.232 1 97 99 GLN B O 1
ATOM 1649 N N . VAL B 1 100 ? 6.148 -16.062 -2.051 1 97.81 100 VAL B N 1
ATOM 1650 C CA . VAL B 1 100 ? 6.531 -15.461 -3.326 1 97.81 100 VAL B CA 1
ATOM 1651 C C . VAL B 1 100 ? 6.625 -13.945 -3.178 1 97.81 100 VAL B C 1
ATOM 1653 O O . VAL B 1 100 ? 6.051 -13.375 -2.25 1 97.81 100 VAL B O 1
ATOM 1656 N N . LEU B 1 101 ? 7.352 -13.383 -4.035 1 98.12 101 LEU B N 1
ATOM 1657 C CA . LEU B 1 101 ? 7.477 -11.938 -4.152 1 98.12 101 LEU B CA 1
ATOM 1658 C C . LEU B 1 101 ? 6.949 -11.453 -5.5 1 98.12 101 LEU B C 1
ATOM 1660 O O . LEU B 1 101 ? 7.387 -11.93 -6.547 1 98.12 101 LEU B O 1
ATOM 1664 N N . VAL B 1 102 ? 5.992 -10.578 -5.438 1 98.5 102 VAL B N 1
ATOM 1665 C CA . VAL B 1 102 ? 5.555 -9.859 -6.629 1 98.5 102 VAL B CA 1
ATOM 1666 C C . VAL B 1 102 ? 6.109 -8.438 -6.605 1 98.5 102 VAL B C 1
ATOM 1668 O O . VAL B 1 102 ? 6.004 -7.734 -5.594 1 98.5 102 VAL B O 1
ATOM 1671 N N . ARG B 1 103 ? 6.723 -8.016 -7.668 1 98.38 103 ARG B N 1
ATOM 1672 C CA . ARG B 1 103 ? 7.258 -6.66 -7.73 1 98.38 103 ARG B CA 1
ATOM 1673 C C . ARG B 1 103 ? 6.738 -5.918 -8.953 1 98.38 103 ARG B C 1
ATOM 1675 O O . ARG B 1 103 ? 6.848 -6.414 -10.078 1 98.38 103 ARG B O 1
ATOM 1682 N N . PHE B 1 104 ? 6.184 -4.766 -8.688 1 98.25 104 PHE B N 1
ATOM 1683 C CA . PHE B 1 104 ? 5.637 -3.91 -9.734 1 98.25 104 PHE B CA 1
ATOM 1684 C C . PHE B 1 104 ? 6.395 -2.592 -9.812 1 98.25 104 PHE B C 1
ATOM 1686 O O . PHE B 1 104 ? 6.594 -1.925 -8.797 1 98.25 104 PHE B O 1
ATOM 1693 N N . GLN B 1 105 ? 6.797 -2.266 -11.023 1 97.31 105 GLN B N 1
ATOM 1694 C CA . GLN B 1 105 ? 7.504 -1.009 -11.25 1 97.31 105 GLN B CA 1
ATOM 1695 C C . GLN B 1 105 ? 6.875 -0.221 -12.398 1 97.31 105 GLN B C 1
ATOM 1697 O O . GLN B 1 105 ? 6.496 -0.796 -13.422 1 97.31 105 GLN B O 1
ATOM 1702 N N . SER B 1 106 ? 6.727 1.095 -12.172 1 95.06 106 SER B N 1
ATOM 1703 C CA . SER B 1 106 ? 6.105 1.955 -13.18 1 95.06 106 SER B CA 1
ATOM 1704 C C . SER B 1 106 ? 6.852 3.277 -13.312 1 95.06 106 SER B C 1
ATOM 1706 O O . SER B 1 106 ? 7.16 3.926 -12.305 1 95.06 106 SER B O 1
ATOM 1708 N N . PRO B 1 107 ? 7.09 3.682 -14.539 1 91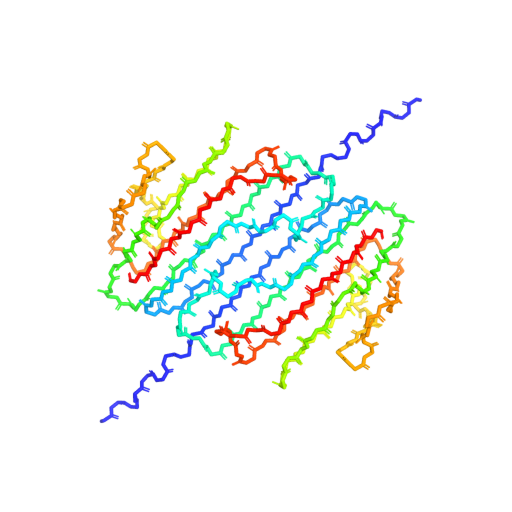.62 107 PRO B N 1
ATOM 1709 C CA . PRO B 1 107 ? 7.652 5.02 -14.75 1 91.62 107 PRO B CA 1
ATOM 1710 C C . PRO B 1 107 ? 6.59 6.117 -14.703 1 91.62 107 PRO B C 1
ATOM 1712 O O . PRO B 1 107 ? 6.914 7.297 -14.844 1 91.62 107 PRO B O 1
ATOM 1715 N N . SER B 1 108 ? 5.309 5.766 -14.516 1 88.25 108 SER B N 1
ATOM 1716 C CA . SER B 1 108 ? 4.203 6.715 -14.484 1 88.25 108 SER B CA 1
ATOM 1717 C C . SER B 1 108 ? 3.377 6.566 -13.211 1 88.25 108 SER B C 1
ATOM 1719 O O . SER B 1 108 ? 2.215 6.156 -13.266 1 88.25 108 SER B O 1
ATOM 1721 N N . PRO B 1 109 ? 3.947 7.078 -12.141 1 85.62 109 PRO B N 1
ATOM 1722 C CA . PRO B 1 109 ? 3.27 6.875 -10.859 1 85.62 109 PRO B CA 1
ATOM 1723 C C . PRO B 1 109 ? 1.921 7.59 -10.781 1 85.62 109 PRO B C 1
ATOM 1725 O O . PRO B 1 109 ? 1.037 7.168 -10.031 1 85.62 109 PRO B O 1
ATOM 1728 N N . ALA B 1 110 ? 1.763 8.594 -11.516 1 83.81 110 ALA B N 1
ATOM 1729 C CA . ALA B 1 110 ? 0.522 9.367 -11.469 1 83.81 110 ALA B CA 1
ATOM 1730 C C . ALA B 1 110 ? -0.626 8.586 -12.109 1 83.81 110 ALA B C 1
ATOM 1732 O O . ALA B 1 110 ? -1.797 8.844 -11.82 1 83.81 110 ALA B O 1
ATOM 1733 N N . ASN B 1 111 ? -0.233 7.664 -12.977 1 88 111 ASN B N 1
ATOM 1734 C CA . ASN B 1 111 ? -1.238 6.859 -13.664 1 88 111 ASN B CA 1
ATOM 1735 C C . ASN B 1 111 ? -0.748 5.438 -13.906 1 88 111 ASN B C 1
ATOM 1737 O O . ASN B 1 111 ? -0.597 5.016 -15.055 1 88 111 ASN B O 1
ATOM 1741 N N . PRO B 1 112 ? -0.596 4.738 -12.812 1 92.25 112 PRO B N 1
ATOM 1742 C CA . PRO B 1 112 ? -0.084 3.381 -13.008 1 92.25 112 PRO B CA 1
ATOM 1743 C C . PRO B 1 112 ? -1.116 2.447 -13.641 1 92.25 112 PRO B C 1
ATOM 1745 O O . PRO B 1 112 ? -2.32 2.643 -13.461 1 92.25 112 PRO B O 1
ATOM 1748 N N . GLY B 1 113 ? -0.574 1.453 -14.422 1 95.44 113 GLY B N 1
ATOM 1749 C CA . GLY B 1 113 ? -1.449 0.379 -14.859 1 95.44 113 GLY B CA 1
ATOM 1750 C C . GLY B 1 113 ? -2.131 -0.346 -13.719 1 95.44 113 GLY B C 1
ATOM 1751 O O . GLY B 1 113 ? -1.895 -0.033 -12.547 1 95.44 113 GLY B O 1
ATOM 1752 N N . THR B 1 114 ? -3.045 -1.251 -14.078 1 96.12 114 THR B N 1
ATOM 1753 C CA . THR B 1 114 ? -3.844 -1.905 -13.047 1 96.12 114 THR B CA 1
ATOM 1754 C C . THR B 1 114 ? -3.684 -3.42 -13.125 1 96.12 114 THR B C 1
ATOM 1756 O O . THR B 1 114 ? -3.484 -3.979 -14.203 1 96.12 114 THR B O 1
ATOM 1759 N N . PHE B 1 115 ? -3.707 -4.023 -12.016 1 97.81 115 PHE B N 1
ATOM 1760 C CA . PHE B 1 115 ? -3.787 -5.477 -11.938 1 97.81 115 PHE B CA 1
ATOM 1761 C C . PHE B 1 115 ? -4.523 -5.91 -10.672 1 97.81 115 PHE B C 1
ATOM 1763 O O . PHE B 1 115 ? -4.621 -5.145 -9.711 1 97.81 115 PHE B O 1
ATOM 1770 N N . HIS B 1 116 ? -5.082 -7.062 -10.742 1 97.56 116 HIS B N 1
ATOM 1771 C CA . HIS B 1 116 ? -5.746 -7.738 -9.633 1 97.56 116 HIS B CA 1
ATOM 1772 C C . HIS B 1 116 ? -5.48 -9.242 -9.664 1 97.56 116 HIS B C 1
ATOM 1774 O O . HIS B 1 116 ? -5.824 -9.914 -10.641 1 97.56 116 HIS B O 1
ATOM 1780 N N . PHE B 1 117 ? -4.789 -9.711 -8.594 1 98.5 117 PHE B N 1
ATOM 1781 C CA . PHE B 1 117 ? -4.449 -11.125 -8.508 1 98.5 117 PHE B CA 1
ATOM 1782 C C . PHE B 1 117 ? -5.113 -11.766 -7.293 1 98.5 117 PHE B C 1
ATOM 1784 O O . PHE B 1 117 ? -5.293 -11.109 -6.262 1 98.5 117 PHE B O 1
ATOM 1791 N N . HIS B 1 118 ? -5.469 -12.961 -7.461 1 98 118 HIS B N 1
ATOM 1792 C CA . HIS B 1 118 ? -5.84 -13.805 -6.332 1 98 118 HIS B CA 1
ATOM 1793 C C . HIS B 1 118 ? -4.707 -14.758 -5.957 1 98 118 HIS B C 1
ATOM 1795 O O . HIS B 1 118 ? -4.031 -15.305 -6.832 1 98 118 HIS B O 1
ATOM 1801 N N . PHE B 1 119 ? -4.418 -14.922 -4.641 1 97.69 119 PHE B N 1
ATOM 1802 C CA . PHE B 1 119 ? -3.43 -15.914 -4.234 1 97.69 119 PHE B CA 1
ATOM 1803 C C . PHE B 1 119 ? -4.031 -16.906 -3.244 1 97.69 119 PHE B C 1
ATOM 1805 O O . PHE B 1 119 ? -4.973 -16.562 -2.521 1 97.69 119 PHE B O 1
ATOM 1812 N N . GLU B 1 120 ? -3.414 -18.094 -3.25 1 96.81 120 GLU B N 1
ATOM 1813 C CA . GLU B 1 120 ? -3.789 -19.125 -2.291 1 96.81 120 GLU B CA 1
ATOM 1814 C C . GLU B 1 120 ? -2.67 -20.141 -2.113 1 96.81 120 GLU B C 1
ATOM 1816 O O . GLU B 1 120 ? -1.769 -20.234 -2.949 1 96.81 120 GLU B O 1
#